Protein AF-A0A0C2VLZ0-F1 (afdb_monomer)

Organism: NCBI:txid889306

Solvent-accessible surface area (backbone atoms only — not comparable to full-atom values): 11904 Å² total; per-residue (Å²): 131,86,87,82,86,87,83,64,59,60,60,94,82,60,57,91,85,61,49,63,49,75,56,92,94,35,39,31,68,53,76,84,51,69,67,44,48,53,51,40,48,74,70,66,58,53,65,48,66,40,56,52,42,54,99,90,41,94,24,39,36,45,49,66,48,60,30,54,26,85,40,62,91,41,31,63,55,21,50,54,51,50,55,52,50,49,56,53,30,56,74,69,72,44,70,71,48,40,23,40,58,30,57,48,28,32,34,41,36,30,78,45,64,77,66,70,46,48,60,71,58,50,35,54,53,44,44,49,54,44,51,53,51,24,70,76,37,60,83,53,34,34,74,60,82,53,73,90,77,37,79,85,25,31,44,48,60,54,72,72,63,46,89,96,36,66,45,77,32,76,68,23,42,32,96,51,99,72,34,18,23,10,39,74,51,58,74,89,65,66,52,94,87,59,58,64,85,72,33,20,44,90,72,74,109

Structure (mmCIF, N/CA/C/O backbone):
data_AF-A0A0C2VLZ0-F1
#
_entry.id   AF-A0A0C2VLZ0-F1
#
loop_
_atom_site.group_PDB
_atom_site.id
_atom_site.type_symbol
_atom_site.label_atom_id
_atom_site.label_alt_id
_atom_site.label_comp_id
_atom_site.label_asym_id
_atom_site.label_entity_id
_atom_site.label_seq_id
_atom_site.pdbx_PDB_ins_code
_atom_site.Cartn_x
_atom_site.Cartn_y
_atom_site.Cartn_z
_atom_site.occupancy
_atom_site.B_iso_or_equiv
_atom_site.auth_seq_id
_atom_site.auth_comp_id
_atom_site.auth_asym_id
_atom_site.auth_atom_id
_atom_site.pdbx_PDB_model_num
ATOM 1 N N . MET A 1 1 ? 18.662 -9.361 15.907 1.00 48.19 1 MET A N 1
ATOM 2 C CA . MET A 1 1 ? 17.745 -8.550 15.087 1.00 48.19 1 MET A CA 1
ATOM 3 C C . MET A 1 1 ? 18.209 -8.769 13.677 1.00 48.19 1 MET A C 1
ATOM 5 O O . MET A 1 1 ? 19.332 -8.385 13.384 1.00 48.19 1 MET A O 1
ATOM 9 N N . ASP A 1 2 ? 17.418 -9.476 12.884 1.00 67.44 2 ASP A N 1
ATOM 10 C CA . ASP A 1 2 ? 17.757 -9.698 11.485 1.00 67.44 2 ASP A CA 1
ATOM 11 C C . ASP A 1 2 ? 17.588 -8.376 10.728 1.00 67.44 2 ASP A C 1
ATOM 13 O O . ASP A 1 2 ? 16.598 -7.657 10.904 1.00 67.44 2 ASP A O 1
ATOM 17 N N . GLU A 1 3 ? 18.620 -8.000 9.978 1.00 84.19 3 GLU A N 1
ATOM 18 C CA . GLU A 1 3 ? 18.646 -6.763 9.204 1.00 84.19 3 GLU A CA 1
ATOM 19 C C . GLU A 1 3 ? 17.712 -6.893 7.996 1.00 84.19 3 GLU A C 1
ATOM 21 O O . GLU A 1 3 ? 17.733 -7.888 7.275 1.00 84.19 3 GLU A O 1
ATOM 26 N N . HIS A 1 4 ? 16.889 -5.872 7.769 1.00 86.75 4 HIS A N 1
ATOM 27 C CA . HIS A 1 4 ? 16.072 -5.720 6.567 1.00 86.75 4 HIS A CA 1
ATOM 28 C C . HIS A 1 4 ? 16.510 -4.451 5.840 1.00 86.75 4 HIS A C 1
ATOM 30 O O . HIS A 1 4 ? 16.959 -3.488 6.464 1.00 86.75 4 HIS A O 1
ATOM 36 N N . PHE A 1 5 ? 16.361 -4.431 4.520 1.00 91.88 5 PHE A N 1
ATOM 37 C CA . PHE A 1 5 ? 16.687 -3.265 3.708 1.00 91.88 5 PHE A CA 1
ATOM 38 C C . PHE A 1 5 ? 15.641 -3.064 2.614 1.00 91.88 5 PHE A C 1
ATOM 40 O O . PHE A 1 5 ? 14.955 -3.996 2.202 1.00 91.88 5 PHE A O 1
ATOM 47 N N . PHE A 1 6 ? 15.517 -1.820 2.158 1.00 92.56 6 PHE A N 1
ATOM 48 C CA . PHE A 1 6 ? 14.630 -1.441 1.067 1.00 92.56 6 PHE A CA 1
ATOM 49 C C . PHE A 1 6 ? 15.479 -1.097 -0.156 1.00 92.56 6 PHE A C 1
ATOM 51 O O . PHE A 1 6 ? 16.300 -0.180 -0.097 1.00 92.56 6 PHE A O 1
ATOM 58 N N . GLN A 1 7 ? 15.286 -1.817 -1.260 1.00 94.50 7 GLN A N 1
ATOM 59 C CA . GLN A 1 7 ? 16.048 -1.618 -2.491 1.00 94.50 7 GLN A CA 1
ATOM 60 C C . GLN A 1 7 ? 15.172 -1.005 -3.581 1.00 94.50 7 GLN A C 1
ATOM 62 O O . GLN A 1 7 ? 14.137 -1.553 -3.939 1.00 94.50 7 GLN A O 1
ATOM 67 N N . LYS A 1 8 ? 15.613 0.140 -4.114 1.00 94.00 8 LYS A N 1
ATOM 68 C CA . LYS A 1 8 ? 14.983 0.804 -5.268 1.00 94.00 8 LYS A CA 1
ATOM 69 C C . LYS A 1 8 ? 15.759 0.576 -6.562 1.00 94.00 8 LYS A C 1
ATOM 71 O O . LYS A 1 8 ? 15.162 0.300 -7.593 1.00 94.00 8 LYS A O 1
ATOM 76 N N . HIS A 1 9 ? 17.083 0.704 -6.491 1.00 95.94 9 HIS A N 1
ATOM 77 C CA . HIS A 1 9 ? 17.963 0.598 -7.649 1.00 95.94 9 HIS A CA 1
ATOM 78 C C . HIS A 1 9 ? 18.230 -0.870 -8.000 1.00 95.94 9 HIS A C 1
ATOM 80 O O . HIS A 1 9 ? 18.609 -1.660 -7.130 1.00 95.94 9 HIS A O 1
ATOM 86 N N . CYS A 1 10 ? 18.048 -1.222 -9.270 1.00 96.81 10 CYS A N 1
ATOM 87 C CA . CYS A 1 10 ? 18.388 -2.526 -9.821 1.00 96.81 10 CYS A CA 1
ATOM 88 C C . CYS A 1 10 ? 19.885 -2.807 -9.618 1.00 96.81 10 CYS A C 1
ATOM 90 O O . CYS A 1 10 ? 20.701 -1.961 -9.970 1.00 96.81 10 CYS A O 1
ATOM 92 N N . PRO A 1 11 ? 20.277 -3.957 -9.050 1.00 96.62 11 PRO A N 1
ATOM 93 C CA . PRO A 1 11 ? 21.684 -4.245 -8.813 1.00 96.62 11 PRO A CA 1
ATOM 94 C C . PRO A 1 11 ? 22.428 -4.554 -10.120 1.00 96.62 11 PRO A C 1
ATOM 96 O O . PRO A 1 11 ? 21.862 -5.158 -11.028 1.00 96.62 11 PRO A O 1
ATOM 99 N N . ASP A 1 12 ? 23.727 -4.245 -10.167 1.00 96.06 12 ASP A N 1
ATOM 100 C CA . ASP A 1 12 ? 24.584 -4.466 -11.348 1.00 96.06 12 ASP A CA 1
ATOM 101 C C . ASP A 1 12 ? 24.661 -5.936 -11.798 1.00 96.06 12 ASP A C 1
ATOM 103 O O . ASP A 1 12 ? 24.971 -6.228 -12.950 1.00 96.06 12 ASP A O 1
ATOM 107 N N . TYR A 1 13 ? 24.396 -6.879 -10.887 1.00 96.50 13 TYR A N 1
ATOM 108 C CA . TYR A 1 13 ? 24.404 -8.314 -11.178 1.00 96.50 13 TYR A CA 1
ATOM 109 C C . TYR A 1 13 ? 23.079 -8.831 -11.761 1.00 96.50 13 TYR A C 1
ATOM 111 O O . TYR A 1 13 ? 22.961 -10.036 -12.005 1.00 96.50 13 TYR A O 1
ATOM 119 N N . ALA A 1 14 ? 22.063 -7.975 -11.929 1.00 97.62 14 ALA A N 1
ATOM 120 C CA . ALA A 1 14 ? 20.771 -8.393 -12.454 1.00 97.62 14 ALA A CA 1
ATOM 121 C C . ALA A 1 14 ? 20.924 -9.023 -13.856 1.00 97.62 14 ALA A C 1
ATOM 123 O O . ALA A 1 14 ? 21.641 -8.486 -14.705 1.00 97.62 14 ALA A O 1
ATOM 124 N N . PRO A 1 15 ? 20.278 -10.172 -14.124 1.00 97.56 15 PRO A N 1
ATOM 125 C CA . PRO A 1 15 ? 20.289 -10.784 -15.446 1.00 97.56 15 PRO A CA 1
ATOM 126 C C . PRO A 1 15 ? 19.739 -9.848 -16.527 1.00 97.56 15 PRO A C 1
ATOM 128 O O . PRO A 1 15 ? 18.836 -9.061 -16.270 1.00 97.56 15 PRO A O 1
ATOM 131 N N . ALA A 1 16 ? 20.198 -10.015 -17.770 1.00 96.81 16 ALA A N 1
ATOM 132 C CA . ALA A 1 16 ? 19.790 -9.169 -18.897 1.00 96.81 16 ALA A CA 1
ATOM 133 C C . ALA A 1 16 ? 18.287 -9.227 -19.245 1.00 96.81 16 ALA A C 1
ATOM 135 O O . ALA A 1 16 ? 17.810 -8.371 -19.985 1.00 96.81 16 ALA A O 1
ATOM 136 N N . PHE A 1 17 ? 17.553 -10.234 -18.755 1.00 96.88 17 PHE A N 1
ATOM 137 C CA . PHE A 1 17 ? 16.098 -10.312 -18.928 1.00 96.88 17 PHE A CA 1
ATOM 138 C C . PHE A 1 17 ? 15.329 -9.422 -17.939 1.00 96.88 17 PHE A C 1
ATOM 140 O O . PHE A 1 17 ? 14.150 -9.168 -18.162 1.00 96.88 17 PHE A O 1
ATOM 147 N N . ILE A 1 18 ? 15.970 -8.937 -16.867 1.00 98.12 18 ILE A N 1
ATOM 148 C CA . ILE A 1 18 ? 15.341 -8.017 -15.920 1.00 98.12 18 ILE A CA 1
ATOM 149 C C . ILE A 1 18 ? 15.217 -6.652 -16.579 1.00 98.12 18 ILE A C 1
ATOM 151 O O . ILE A 1 18 ? 16.205 -5.960 -16.822 1.00 98.12 18 ILE A O 1
ATOM 155 N N . TYR A 1 19 ? 13.977 -6.272 -16.861 1.00 97.00 19 TYR A N 1
ATOM 156 C CA . TYR A 1 19 ? 13.668 -4.974 -17.427 1.00 97.00 19 TYR A CA 1
ATOM 157 C C . TYR A 1 19 ? 13.673 -3.890 -16.344 1.00 97.00 19 TYR A C 1
ATOM 159 O O . TYR A 1 19 ? 13.163 -4.083 -15.234 1.00 97.00 19 TYR A O 1
ATOM 167 N N . THR A 1 20 ? 14.217 -2.724 -16.688 1.00 96.75 20 THR A N 1
ATOM 168 C CA . THR A 1 20 ? 14.239 -1.550 -15.817 1.00 96.75 20 THR A CA 1
ATOM 169 C C . THR A 1 20 ? 13.668 -0.323 -16.516 1.00 96.75 20 THR A C 1
ATOM 171 O O . THR A 1 20 ? 13.763 -0.179 -17.732 1.00 96.75 20 THR A O 1
ATOM 174 N N . GLU A 1 21 ? 13.086 0.580 -15.730 1.00 94.62 21 GLU A N 1
ATOM 175 C CA . GLU A 1 21 ? 12.754 1.943 -16.157 1.00 94.62 21 GLU A CA 1
ATOM 176 C C . GLU A 1 21 ? 13.632 2.913 -15.369 1.00 94.62 21 GLU A C 1
ATOM 178 O O . GLU A 1 21 ? 13.719 2.826 -14.138 1.00 94.62 21 GLU A O 1
ATOM 183 N N . GLN A 1 22 ? 14.301 3.824 -16.075 1.00 94.06 22 GLN A N 1
ATOM 184 C CA . GLN A 1 22 ? 15.099 4.861 -15.436 1.00 94.06 22 GLN A CA 1
ATOM 185 C C . GLN A 1 22 ? 14.200 6.051 -15.104 1.00 94.06 22 GLN A C 1
ATOM 187 O O . GLN A 1 22 ? 13.635 6.681 -15.996 1.00 94.06 22 GLN A O 1
ATOM 192 N N . ILE A 1 23 ? 14.095 6.363 -13.817 1.00 90.19 23 ILE A N 1
ATOM 193 C CA . ILE A 1 23 ? 13.441 7.574 -13.323 1.00 90.19 23 ILE A CA 1
ATOM 194 C C . ILE A 1 23 ? 14.484 8.313 -12.495 1.00 90.19 23 ILE A C 1
ATOM 196 O O . ILE A 1 23 ? 15.059 7.748 -11.559 1.00 90.19 23 ILE A O 1
ATOM 200 N N . ASP A 1 24 ? 14.767 9.551 -12.898 1.00 88.06 24 ASP A N 1
ATOM 201 C CA . ASP A 1 24 ? 15.941 10.308 -12.466 1.00 88.06 24 ASP A CA 1
ATOM 202 C C . ASP A 1 24 ? 17.233 9.482 -12.664 1.00 88.06 24 ASP A C 1
ATOM 204 O O . ASP A 1 24 ? 17.543 9.041 -13.774 1.00 88.06 24 ASP A O 1
ATOM 208 N N . ASP A 1 25 ? 17.966 9.218 -11.582 1.00 92.56 25 ASP A N 1
ATOM 209 C CA . ASP A 1 25 ? 19.204 8.428 -11.569 1.00 92.56 25 ASP A CA 1
ATOM 210 C C . ASP A 1 25 ? 18.999 7.013 -10.989 1.00 92.56 25 ASP A C 1
ATOM 212 O O . ASP A 1 25 ? 19.951 6.334 -10.588 1.00 92.56 25 ASP A O 1
ATOM 216 N N . ILE A 1 26 ? 17.749 6.545 -10.902 1.00 94.50 26 ILE A N 1
ATOM 217 C CA . ILE A 1 26 ? 17.410 5.232 -10.350 1.00 94.50 26 ILE A CA 1
ATOM 218 C C . ILE A 1 26 ? 16.848 4.328 -11.447 1.00 94.50 26 ILE A C 1
ATOM 220 O O . ILE A 1 26 ? 15.830 4.628 -12.064 1.00 94.50 26 ILE A O 1
ATOM 224 N N . ASN A 1 27 ? 17.486 3.170 -11.637 1.00 96.31 27 ASN A N 1
ATOM 225 C CA . ASN A 1 27 ? 16.958 2.085 -12.458 1.00 96.31 27 ASN A CA 1
ATOM 226 C C . ASN A 1 27 ? 15.985 1.254 -11.622 1.00 96.31 27 ASN A C 1
ATOM 228 O O . ASN A 1 27 ? 16.416 0.413 -10.833 1.00 96.31 27 ASN A O 1
ATOM 232 N N . TYR A 1 28 ? 14.687 1.489 -11.770 1.00 96.19 28 TYR A N 1
ATOM 233 C CA . TYR A 1 28 ? 13.660 0.716 -11.080 1.00 96.19 28 TYR A CA 1
ATOM 234 C C . TYR A 1 28 ? 13.407 -0.599 -11.809 1.00 96.19 28 TYR A C 1
ATOM 236 O O . TYR A 1 28 ? 13.204 -0.603 -13.020 1.00 96.19 28 TYR A O 1
ATOM 244 N N . ILE A 1 29 ? 13.380 -1.710 -11.072 1.00 97.12 29 ILE A N 1
ATOM 245 C CA . ILE A 1 29 ? 12.991 -3.015 -11.622 1.00 97.12 29 ILE A CA 1
ATOM 246 C C . ILE A 1 29 ? 11.493 -2.995 -11.930 1.00 97.12 29 ILE A C 1
ATOM 248 O O . ILE A 1 29 ? 10.684 -2.666 -11.060 1.00 97.12 29 ILE A O 1
ATOM 252 N N . VAL A 1 30 ? 11.117 -3.404 -13.141 1.00 96.62 30 VAL A N 1
ATOM 253 C CA . VAL A 1 30 ? 9.714 -3.637 -13.494 1.00 96.62 30 VAL A CA 1
ATOM 254 C C . VAL A 1 30 ? 9.447 -5.134 -13.447 1.00 96.62 30 VAL A C 1
ATOM 256 O O . VAL A 1 30 ? 9.980 -5.896 -14.242 1.00 96.62 30 VAL A O 1
ATOM 259 N N . CYS A 1 31 ? 8.588 -5.562 -12.527 1.00 96.81 31 CYS A N 1
ATOM 260 C CA . CYS A 1 31 ? 8.115 -6.941 -12.481 1.00 96.81 31 CYS A CA 1
ATOM 261 C C . CYS A 1 31 ? 6.915 -7.099 -13.431 1.00 96.81 31 CYS A C 1
ATOM 263 O O . CYS A 1 31 ? 5.770 -6.887 -13.036 1.00 96.81 31 CYS A O 1
ATOM 265 N N . ASN A 1 32 ? 7.177 -7.383 -14.709 1.00 95.50 32 ASN A N 1
ATOM 266 C CA . ASN A 1 32 ? 6.162 -7.467 -15.772 1.00 95.50 32 ASN A CA 1
ATOM 267 C C . ASN A 1 32 ? 5.926 -8.887 -16.309 1.00 95.50 32 ASN A C 1
ATOM 269 O O . ASN A 1 32 ? 5.122 -9.061 -17.226 1.00 95.50 32 ASN A O 1
ATOM 273 N N . ASP A 1 33 ? 6.615 -9.885 -15.762 1.00 97.00 33 ASP A N 1
ATOM 274 C CA . ASP A 1 33 ? 6.489 -11.288 -16.138 1.00 97.00 33 ASP A CA 1
ATOM 275 C C . ASP A 1 33 ? 6.868 -12.226 -14.981 1.00 97.00 33 ASP A C 1
ATOM 277 O O . ASP A 1 33 ? 7.331 -11.813 -13.913 1.00 97.00 33 ASP A O 1
ATOM 281 N N . LEU A 1 34 ? 6.620 -13.520 -15.193 1.00 97.06 34 LEU A N 1
ATOM 282 C CA . LEU A 1 34 ? 6.882 -14.560 -14.203 1.00 97.06 34 LEU A CA 1
ATOM 283 C C . LEU A 1 34 ? 8.381 -14.736 -13.922 1.00 97.06 34 LEU A C 1
ATOM 285 O O . LEU A 1 34 ? 8.752 -15.006 -12.784 1.00 97.06 34 LEU A O 1
ATOM 289 N N . GLU A 1 35 ? 9.242 -14.590 -14.931 1.00 97.69 35 GLU A N 1
ATOM 290 C CA . GLU A 1 35 ? 10.693 -14.762 -14.773 1.00 97.69 35 GLU A CA 1
ATOM 291 C C . GLU A 1 35 ? 11.273 -13.694 -13.842 1.00 97.69 35 GLU A C 1
ATOM 293 O O . GLU A 1 35 ? 12.029 -14.016 -12.921 1.00 97.69 35 GLU A O 1
ATOM 298 N N . SER A 1 36 ? 10.843 -12.443 -14.012 1.00 97.75 36 SER A N 1
ATOM 299 C CA . SER A 1 36 ? 11.197 -11.325 -13.139 1.00 97.75 36 SER A CA 1
ATOM 300 C C . SER A 1 36 ? 10.719 -11.556 -11.704 1.00 97.75 36 SER A C 1
ATOM 302 O O . SER A 1 36 ? 11.489 -11.357 -10.762 1.00 97.75 36 SER A O 1
ATOM 304 N N . LEU A 1 37 ? 9.484 -12.041 -11.517 1.00 97.00 37 LEU A N 1
ATOM 305 C CA . LEU A 1 37 ? 8.941 -12.352 -10.189 1.00 97.00 37 LEU A CA 1
ATOM 306 C C . LEU A 1 37 ? 9.726 -13.471 -9.486 1.00 97.00 37 LEU A C 1
ATOM 308 O O . LEU A 1 37 ? 10.077 -13.341 -8.312 1.00 97.00 37 LEU A O 1
ATOM 312 N N . LEU A 1 38 ? 10.035 -14.558 -10.199 1.00 97.62 38 LEU A N 1
ATOM 313 C CA . LEU A 1 38 ? 10.822 -15.673 -9.664 1.00 97.62 38 LEU A CA 1
ATOM 314 C C . LEU A 1 38 ? 12.247 -15.242 -9.313 1.00 97.62 38 LEU A C 1
ATOM 316 O O . LEU A 1 38 ? 12.777 -15.644 -8.275 1.00 97.62 38 LEU A O 1
ATOM 320 N N . TRP A 1 39 ? 12.863 -14.402 -10.147 1.00 98.00 39 TRP A N 1
ATOM 321 C CA . TRP A 1 39 ? 14.187 -13.862 -9.864 1.00 98.00 39 TRP A CA 1
ATOM 322 C C . TRP A 1 39 ? 14.187 -12.990 -8.606 1.00 98.00 39 TRP A C 1
ATOM 324 O O . TRP A 1 39 ? 15.063 -13.175 -7.762 1.00 98.00 39 TRP A O 1
ATOM 334 N N . LEU A 1 40 ? 13.195 -12.107 -8.435 1.00 97.62 40 LEU A N 1
ATOM 335 C CA . LEU A 1 40 ? 13.038 -11.300 -7.220 1.00 97.62 40 LEU A CA 1
ATOM 336 C C . LEU A 1 40 ? 12.888 -12.181 -5.971 1.00 97.62 40 LEU A C 1
ATOM 338 O O . LEU A 1 40 ? 13.562 -11.942 -4.970 1.00 97.62 40 LEU A O 1
ATOM 342 N N . GLY A 1 41 ? 12.083 -13.246 -6.047 1.00 95.62 41 GLY A N 1
ATOM 343 C CA . GLY A 1 41 ? 11.976 -14.233 -4.968 1.00 95.62 41 GLY A CA 1
ATOM 344 C C . GLY A 1 41 ? 13.317 -14.905 -4.645 1.00 95.62 41 GLY A C 1
ATOM 345 O O . GLY A 1 41 ? 13.676 -15.051 -3.478 1.00 95.62 41 GLY A O 1
ATOM 346 N N . ASN A 1 42 ? 14.117 -15.235 -5.665 1.00 96.81 42 ASN A N 1
ATOM 347 C CA . ASN A 1 42 ? 15.476 -15.757 -5.485 1.00 96.81 42 ASN A CA 1
ATOM 348 C C . ASN A 1 42 ? 16.445 -14.723 -4.872 1.00 96.81 42 ASN A C 1
ATOM 350 O O . ASN A 1 42 ? 17.420 -15.116 -4.237 1.00 96.81 42 ASN A O 1
ATOM 354 N N . GLN A 1 43 ? 16.177 -13.419 -5.015 1.00 96.25 43 GLN A N 1
ATOM 355 C CA . GLN A 1 43 ? 16.902 -12.345 -4.318 1.00 96.25 43 GLN A CA 1
ATOM 356 C C . GLN A 1 43 ? 16.396 -12.100 -2.885 1.00 96.25 43 GLN A C 1
ATOM 358 O O . GLN A 1 43 ? 16.793 -11.119 -2.260 1.00 96.25 43 GLN A O 1
ATOM 363 N N . LEU A 1 44 ? 15.526 -12.971 -2.357 1.00 94.12 44 LEU A N 1
ATOM 364 C CA . LEU A 1 44 ? 14.883 -12.826 -1.046 1.00 94.12 44 LEU A CA 1
ATOM 365 C C . LEU A 1 44 ? 14.006 -11.566 -0.933 1.00 94.12 44 LEU A C 1
ATOM 367 O O . LEU A 1 44 ? 13.755 -11.078 0.171 1.00 94.12 44 LEU A O 1
ATOM 371 N N . ALA A 1 45 ? 13.513 -11.040 -2.061 1.00 95.25 45 ALA A N 1
ATOM 372 C CA . ALA A 1 45 ? 12.538 -9.961 -2.042 1.00 95.25 45 ALA A CA 1
ATOM 373 C C . ALA A 1 45 ? 11.215 -10.486 -1.468 1.00 95.25 45 ALA A C 1
ATOM 375 O O . ALA A 1 45 ? 10.559 -11.339 -2.068 1.00 95.25 45 ALA A O 1
ATOM 376 N N . LEU A 1 46 ? 10.845 -9.978 -0.291 1.00 93.38 46 LEU A N 1
ATOM 377 C CA . LEU A 1 46 ? 9.640 -10.397 0.422 1.00 93.38 46 LEU A CA 1
ATOM 378 C C . LEU A 1 46 ? 8.503 -9.377 0.317 1.00 93.38 46 LEU A C 1
ATOM 380 O O . LEU A 1 46 ? 7.348 -9.768 0.222 1.00 93.38 46 LEU A O 1
ATOM 384 N N . GLU A 1 47 ? 8.817 -8.081 0.329 1.00 96.50 47 GLU A N 1
ATOM 385 C CA . GLU A 1 47 ? 7.820 -7.019 0.189 1.00 96.50 47 GLU A CA 1
ATOM 386 C C . GLU A 1 47 ? 7.987 -6.297 -1.149 1.00 96.50 47 GLU A C 1
ATOM 3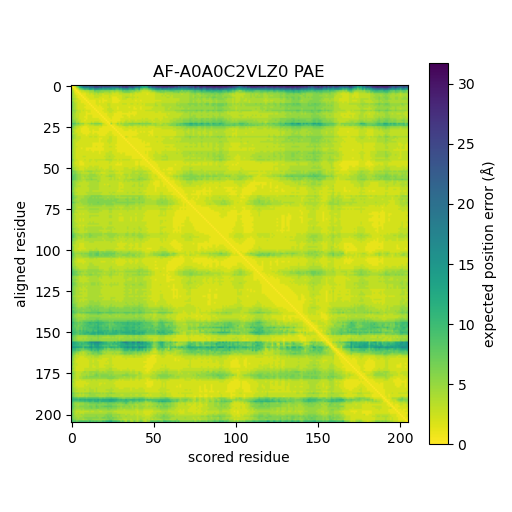88 O O . GLU A 1 47 ? 9.028 -5.696 -1.417 1.00 96.50 47 GLU A O 1
ATOM 393 N N . PHE A 1 48 ? 6.940 -6.304 -1.969 1.00 97.19 48 PHE A N 1
ATOM 394 C CA . PHE A 1 48 ? 6.871 -5.567 -3.223 1.00 97.19 48 PHE A CA 1
ATOM 395 C C . PHE A 1 48 ? 6.098 -4.276 -3.006 1.00 97.19 48 PHE A C 1
ATOM 397 O O . PHE A 1 48 ? 4.913 -4.298 -2.682 1.00 97.19 48 PHE A O 1
ATOM 404 N N . HIS A 1 49 ? 6.763 -3.143 -3.199 1.00 96.62 49 HIS A N 1
ATOM 405 C CA . HIS A 1 49 ? 6.149 -1.824 -3.083 1.00 96.62 49 HIS A CA 1
ATOM 406 C C . HIS A 1 49 ? 6.129 -1.150 -4.451 1.00 96.62 49 HIS A C 1
ATOM 408 O O . HIS A 1 49 ? 7.158 -1.080 -5.120 1.00 96.62 49 HIS A O 1
ATOM 414 N N . ILE A 1 50 ? 4.962 -0.657 -4.857 1.00 95.69 50 ILE A N 1
ATOM 415 C CA . ILE A 1 50 ? 4.720 -0.055 -6.173 1.00 95.69 50 ILE A CA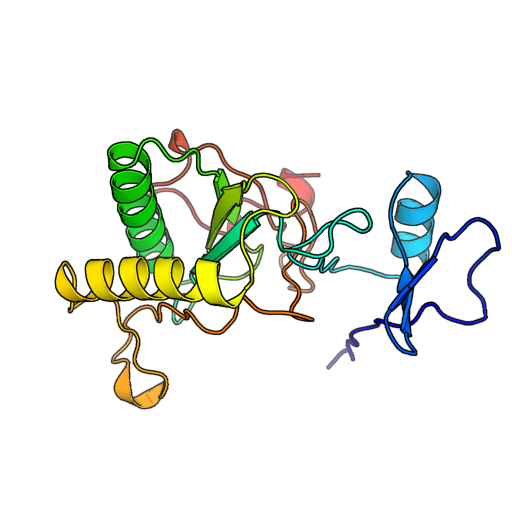 1
ATOM 416 C C . ILE A 1 50 ? 4.314 1.418 -6.037 1.00 95.69 50 ILE A C 1
ATOM 418 O O . ILE A 1 50 ? 3.718 1.78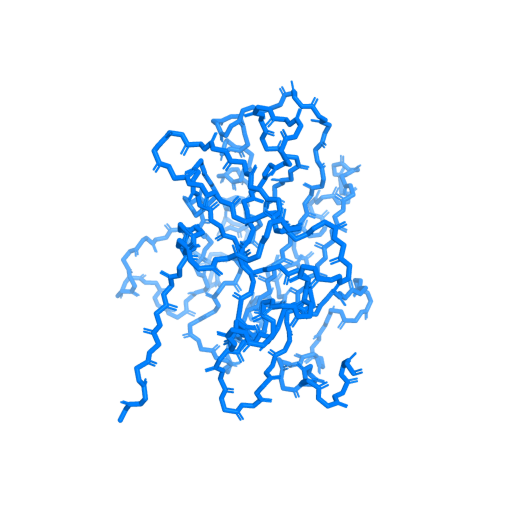7 -5.021 1.00 95.69 50 ILE A O 1
ATOM 422 N N . PRO A 1 51 ? 4.654 2.277 -7.015 1.00 94.56 51 PRO A N 1
ATOM 423 C CA . PRO A 1 51 ? 4.157 3.650 -7.067 1.00 94.56 51 PRO A CA 1
ATOM 424 C C . PRO A 1 51 ? 2.667 3.694 -7.443 1.00 94.56 51 PRO A C 1
ATOM 426 O O . PRO A 1 51 ? 2.102 2.701 -7.891 1.00 94.56 51 PRO A O 1
ATOM 429 N N . PHE A 1 52 ? 2.050 4.871 -7.318 1.00 94.44 52 PHE A N 1
ATOM 430 C CA . PHE A 1 52 ? 0.632 5.103 -7.645 1.00 94.44 52 PHE A CA 1
ATOM 431 C C . PHE A 1 52 ? 0.365 5.387 -9.134 1.00 94.44 52 PHE A C 1
ATOM 433 O O . PHE A 1 52 ? -0.742 5.776 -9.500 1.00 94.44 52 PHE A O 1
ATOM 440 N N . GLN A 1 53 ? 1.374 5.229 -9.992 1.00 93.19 53 GLN A N 1
ATOM 441 C CA . GLN A 1 53 ? 1.286 5.412 -11.442 1.00 93.19 53 GLN A CA 1
ATOM 442 C C . GLN A 1 53 ? 1.942 4.237 -12.160 1.00 93.19 53 GLN A C 1
ATOM 444 O O . GLN A 1 53 ? 2.894 3.637 -11.655 1.00 93.19 53 GLN A O 1
ATOM 449 N N . THR A 1 54 ? 1.468 3.922 -13.363 1.00 92.75 54 THR A N 1
ATOM 450 C CA . THR A 1 54 ? 2.145 2.933 -14.207 1.00 92.75 54 THR A CA 1
ATOM 451 C C . THR A 1 54 ? 3.302 3.575 -14.970 1.00 92.75 54 THR A C 1
ATOM 453 O O . THR A 1 54 ? 3.333 4.784 -15.176 1.00 92.75 54 THR A O 1
ATOM 456 N N . ARG A 1 55 ? 4.218 2.755 -15.499 1.00 90.75 55 ARG A N 1
ATOM 457 C CA . ARG A 1 55 ? 5.315 3.220 -16.373 1.00 90.75 55 ARG A CA 1
ATOM 458 C C . ARG A 1 55 ? 4.857 3.945 -17.647 1.00 90.75 55 ARG A C 1
ATOM 460 O O . ARG A 1 55 ? 5.679 4.503 -18.360 1.00 90.75 55 ARG A O 1
ATOM 467 N N . LYS A 1 56 ? 3.572 3.846 -17.998 1.00 91.94 56 LYS A N 1
ATOM 468 C CA . LYS A 1 56 ? 3.001 4.463 -19.201 1.00 91.94 56 LYS A CA 1
ATOM 469 C C . LYS A 1 56 ? 2.358 5.820 -18.922 1.00 91.94 56 LYS A C 1
ATOM 471 O O . LYS A 1 56 ? 1.975 6.478 -19.882 1.00 91.94 56 LYS A O 1
ATOM 476 N N . ASN A 1 57 ? 2.226 6.205 -17.653 1.00 93.56 57 ASN A N 1
ATOM 477 C CA . ASN A 1 57 ? 1.505 7.399 -17.236 1.00 93.56 57 ASN A CA 1
ATOM 478 C C . ASN A 1 57 ? 2.439 8.356 -16.496 1.00 93.56 57 ASN A C 1
ATOM 480 O O . ASN A 1 57 ? 3.295 7.945 -15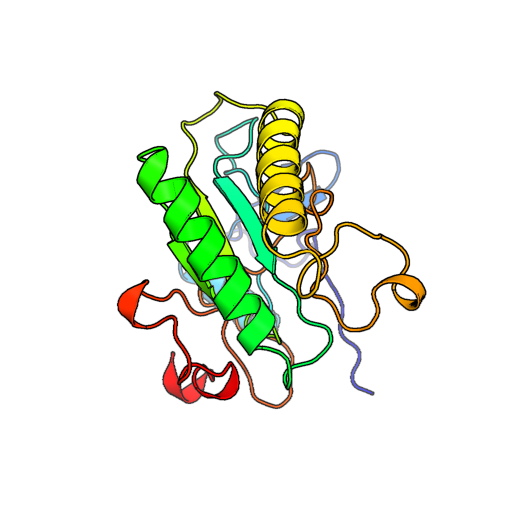.708 1.00 93.56 57 ASN A O 1
ATOM 484 N N . ASN A 1 58 ? 2.243 9.646 -16.743 1.00 91.62 58 ASN A N 1
ATOM 485 C CA . ASN A 1 58 ? 2.936 10.717 -16.032 1.00 91.62 58 ASN A CA 1
ATOM 486 C C . ASN A 1 58 ? 2.225 11.053 -14.719 1.00 91.62 58 ASN A C 1
ATOM 488 O O . ASN A 1 58 ? 2.859 11.529 -13.781 1.00 91.62 58 ASN A O 1
ATOM 492 N N . PHE A 1 59 ? 0.919 10.793 -14.658 1.00 95.06 59 PHE A N 1
ATOM 493 C CA . PHE A 1 59 ? 0.090 11.033 -13.486 1.00 95.06 59 PHE A CA 1
ATOM 494 C C . PHE A 1 59 ? -0.364 9.731 -12.808 1.00 95.06 59 PHE A C 1
ATOM 496 O O . PHE A 1 59 ? -0.379 8.670 -13.441 1.00 95.06 59 PHE A O 1
ATOM 503 N N . PRO A 1 60 ? -0.730 9.793 -11.515 1.00 95.56 60 PRO A N 1
ATOM 504 C CA . PRO A 1 60 ? -1.271 8.655 -10.779 1.00 95.56 60 PRO A CA 1
ATOM 505 C C . PRO A 1 60 ? -2.525 8.071 -11.431 1.00 95.56 60 PRO A C 1
ATOM 507 O O . PRO A 1 60 ? -3.416 8.784 -11.887 1.00 95.56 60 PRO A O 1
ATOM 510 N N . THR A 1 61 ? -2.604 6.744 -11.418 1.00 96.50 61 THR A N 1
ATOM 511 C CA . THR A 1 61 ? -3.722 5.957 -11.959 1.00 96.50 61 THR A CA 1
ATOM 512 C C . THR A 1 61 ? -4.687 5.487 -10.874 1.00 96.50 61 THR A C 1
ATOM 514 O O . THR A 1 61 ? -5.682 4.828 -11.165 1.00 96.50 61 THR A O 1
ATOM 517 N N . GLU A 1 62 ? -4.409 5.804 -9.609 1.00 95.81 62 GLU A N 1
ATOM 518 C CA . GLU A 1 62 ? -5.246 5.428 -8.474 1.00 95.81 62 GLU A CA 1
ATOM 519 C C . GLU A 1 62 ? -5.087 6.382 -7.282 1.00 95.81 62 GLU A C 1
ATOM 521 O O . GLU A 1 62 ? -4.003 6.893 -6.998 1.00 95.81 62 GLU A O 1
ATOM 526 N N . ILE A 1 63 ? -6.180 6.577 -6.544 1.00 95.81 63 ILE A N 1
ATOM 527 C CA . ILE A 1 63 ? -6.190 7.166 -5.201 1.00 95.81 63 ILE A CA 1
ATOM 528 C C . ILE A 1 63 ? -6.129 6.028 -4.195 1.00 95.81 63 ILE A C 1
ATOM 530 O O . ILE A 1 63 ? -6.880 5.061 -4.327 1.00 95.81 63 ILE A O 1
ATOM 534 N N . VAL A 1 64 ? -5.299 6.169 -3.161 1.00 95.25 64 VAL A N 1
ATOM 535 C CA . VAL A 1 64 ? -5.231 5.194 -2.069 1.00 95.25 64 VAL A CA 1
ATOM 536 C C . VAL A 1 64 ? -5.345 5.873 -0.716 1.00 95.25 64 VAL A C 1
ATOM 538 O O . VAL A 1 64 ? -4.590 6.791 -0.402 1.00 95.25 64 VAL A O 1
ATOM 541 N N . PHE A 1 65 ? -6.269 5.374 0.098 1.00 95.69 65 PHE A N 1
ATOM 542 C CA . PHE A 1 65 ? -6.405 5.711 1.508 1.00 95.69 65 PHE A CA 1
ATOM 543 C C . PHE A 1 65 ? -5.778 4.590 2.340 1.00 95.69 65 PHE A C 1
ATOM 545 O O . PHE A 1 65 ? -6.314 3.482 2.379 1.00 95.69 65 PHE A O 1
ATOM 552 N N . ASP A 1 66 ? -4.646 4.869 2.990 1.00 94.81 66 ASP A N 1
ATOM 553 C CA . ASP A 1 66 ? -3.972 3.930 3.895 1.00 94.81 66 ASP A CA 1
ATOM 554 C C . ASP A 1 66 ? -4.493 4.117 5.327 1.00 94.81 66 ASP A C 1
ATOM 556 O O . ASP A 1 66 ? -4.286 5.153 5.964 1.00 94.81 66 ASP A O 1
ATOM 560 N N . LEU A 1 67 ? -5.234 3.126 5.817 1.00 95.06 67 LEU A N 1
ATOM 561 C CA . LEU A 1 67 ? -5.937 3.161 7.095 1.00 95.06 67 LEU A CA 1
ATOM 562 C C . LEU A 1 67 ? -5.123 2.387 8.131 1.00 95.06 67 LEU A C 1
ATOM 564 O O . LEU A 1 67 ? -5.282 1.173 8.289 1.00 95.06 67 LEU A O 1
ATOM 568 N N . ASP A 1 68 ? -4.251 3.108 8.840 1.00 92.06 68 ASP A N 1
ATOM 569 C CA . ASP A 1 68 ? -3.309 2.541 9.808 1.00 92.06 68 ASP A CA 1
ATOM 570 C C . ASP A 1 68 ? -3.772 2.778 11.264 1.00 92.06 68 ASP A C 1
ATOM 572 O O . ASP A 1 68 ? -3.555 3.859 11.831 1.00 92.06 68 ASP A O 1
ATOM 576 N N . PRO A 1 69 ? -4.424 1.796 11.916 1.00 92.81 69 PRO A N 1
ATOM 577 C CA . PRO A 1 69 ? -4.892 1.947 13.289 1.00 92.81 69 PRO A CA 1
ATOM 578 C C . PRO A 1 69 ? -3.717 1.993 14.285 1.00 92.81 69 PRO A C 1
ATOM 580 O O . PRO A 1 69 ? -2.592 1.593 13.967 1.00 92.81 69 PRO A O 1
ATOM 583 N N . PRO A 1 70 ? -3.930 2.460 15.530 1.00 89.44 70 PRO A N 1
ATOM 584 C CA . PRO A 1 70 ? -2.871 2.540 16.540 1.00 89.44 70 PRO A CA 1
ATOM 585 C C . PRO A 1 70 ? -2.152 1.205 16.796 1.00 89.44 70 PRO A C 1
ATOM 587 O O . PRO A 1 70 ? -0.920 1.192 16.898 1.00 89.44 70 PRO A O 1
ATOM 590 N N . SER A 1 71 ? -2.893 0.097 16.827 1.00 91.12 71 SER A N 1
ATOM 591 C CA . SER A 1 71 ? -2.386 -1.275 16.884 1.00 91.12 71 SER A CA 1
ATOM 592 C C . SER A 1 71 ? -3.346 -2.254 16.191 1.00 91.12 71 SER A C 1
ATOM 594 O O . SER A 1 71 ? -4.457 -1.886 15.816 1.00 91.12 71 SER A O 1
ATOM 596 N N . VAL A 1 72 ? -2.931 -3.520 16.057 1.00 89.50 72 VAL A N 1
ATOM 597 C CA . VAL A 1 72 ? -3.772 -4.612 15.521 1.00 89.50 72 VAL A CA 1
ATOM 598 C C . VAL A 1 72 ? -5.063 -4.791 16.333 1.00 89.50 72 VAL A C 1
ATOM 600 O O . VAL A 1 72 ? -6.096 -5.143 15.776 1.00 89.50 72 VAL A O 1
ATOM 603 N N . LYS A 1 73 ? -5.047 -4.497 17.642 1.00 91.19 73 LYS A N 1
ATOM 604 C CA . LYS A 1 73 ? -6.244 -4.607 18.496 1.00 91.19 73 LYS A CA 1
ATOM 605 C C . LYS A 1 73 ? -7.330 -3.602 18.122 1.00 91.19 73 LYS A C 1
ATOM 607 O O . LYS A 1 73 ? -8.500 -3.856 18.375 1.00 91.19 73 LYS A O 1
ATOM 612 N N . GLU A 1 74 ? -6.944 -2.482 17.518 1.00 93.44 74 GLU A N 1
ATOM 613 C CA . GLU A 1 74 ? -7.860 -1.450 17.039 1.00 93.44 74 GLU A CA 1
ATOM 614 C C . GLU A 1 74 ? -8.113 -1.556 15.526 1.00 93.44 74 GLU A C 1
ATOM 616 O O . GLU A 1 74 ? -8.495 -0.572 14.895 1.00 93.44 74 GLU A O 1
ATOM 621 N N . PHE A 1 75 ? -7.917 -2.738 14.926 1.00 94.62 75 PHE A N 1
ATOM 622 C CA . PHE A 1 75 ? -8.186 -2.983 13.504 1.00 94.62 75 PHE A CA 1
ATOM 623 C C . PHE A 1 75 ? -9.610 -2.599 13.082 1.00 94.62 75 PHE A C 1
ATOM 625 O O . PHE A 1 75 ? -9.813 -2.093 11.979 1.00 94.62 75 PHE A O 1
ATOM 632 N N . THR A 1 76 ? -10.582 -2.741 13.984 1.00 94.62 76 THR A N 1
ATOM 633 C CA . THR A 1 76 ? -11.969 -2.312 13.762 1.00 94.62 76 THR A CA 1
ATOM 634 C C . THR A 1 76 ? -12.084 -0.830 13.399 1.00 94.62 76 THR A C 1
ATOM 636 O O . THR A 1 76 ?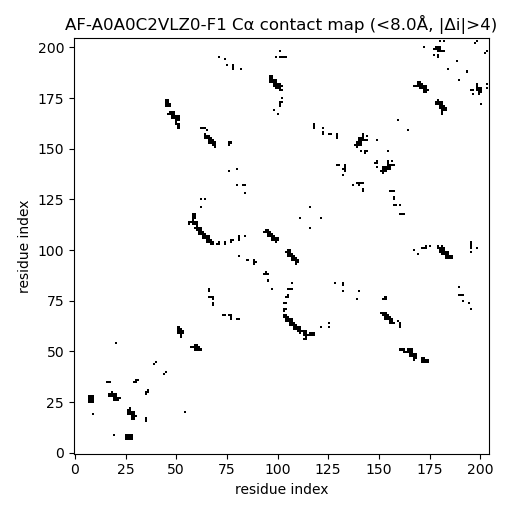 -12.943 -0.480 12.601 1.00 94.62 76 THR A O 1
ATOM 639 N N . LEU A 1 77 ? -11.182 0.047 13.866 1.00 95.25 77 LEU A N 1
ATOM 640 C CA . LEU A 1 77 ? -11.169 1.450 13.430 1.00 95.25 77 LEU A CA 1
ATOM 641 C C . LEU A 1 77 ? -10.895 1.578 11.925 1.00 95.25 77 LEU A C 1
ATOM 643 O O . LEU A 1 77 ? -11.471 2.445 11.271 1.00 95.25 77 LEU A O 1
ATOM 647 N N . ALA A 1 78 ? -10.019 0.735 11.369 1.00 96.06 78 ALA A N 1
ATOM 648 C CA . ALA A 1 78 ? -9.727 0.732 9.937 1.00 96.06 78 ALA A CA 1
ATOM 649 C C . ALA A 1 78 ? -10.910 0.186 9.131 1.00 96.06 78 ALA A C 1
ATOM 651 O O . ALA A 1 78 ? -11.231 0.741 8.084 1.00 96.06 78 ALA A O 1
ATOM 652 N N . VAL A 1 79 ? -11.587 -0.850 9.640 1.00 96.94 79 VAL A N 1
ATOM 653 C CA . VAL A 1 79 ? -12.828 -1.389 9.055 1.00 96.94 79 VAL A CA 1
ATOM 654 C C . VAL A 1 79 ? -13.903 -0.302 8.994 1.00 96.94 79 VAL A C 1
ATOM 656 O O . VAL A 1 79 ? -14.447 -0.029 7.927 1.00 96.94 79 VAL A O 1
ATOM 659 N N . GLU A 1 80 ? -14.143 0.390 10.105 1.00 96.69 80 GLU A N 1
ATOM 660 C CA . GLU A 1 80 ? -15.127 1.473 10.202 1.00 96.69 80 GLU A CA 1
ATOM 661 C C . GLU A 1 80 ? -14.808 2.648 9.270 1.00 96.69 80 GLU A C 1
ATOM 663 O O . GLU A 1 80 ? -15.690 3.162 8.576 1.00 96.69 80 GLU A O 1
ATOM 668 N N . ALA A 1 81 ? -13.537 3.056 9.192 1.00 96.75 81 ALA A N 1
ATOM 669 C CA . ALA A 1 81 ? -13.105 4.076 8.240 1.00 96.75 81 ALA A CA 1
ATOM 670 C C . ALA A 1 81 ? -13.336 3.628 6.786 1.00 96.75 81 ALA A C 1
ATOM 672 O O . ALA A 1 81 ? -13.874 4.398 5.989 1.00 96.75 81 ALA A O 1
ATOM 673 N N . ALA A 1 82 ? -12.988 2.381 6.449 1.00 97.56 82 ALA A N 1
ATOM 674 C CA . ALA A 1 82 ? -13.153 1.833 5.105 1.00 97.56 82 ALA A CA 1
ATOM 675 C C . ALA A 1 82 ? -14.628 1.766 4.683 1.00 97.56 82 ALA A C 1
ATOM 677 O O . ALA A 1 82 ? -14.963 2.176 3.572 1.00 97.56 82 ALA A O 1
ATOM 678 N N . LEU A 1 83 ? -15.520 1.311 5.568 1.00 97.81 83 LEU A N 1
ATOM 679 C CA . LEU A 1 83 ? -16.961 1.240 5.300 1.00 97.81 83 LEU A CA 1
ATOM 680 C C . LEU A 1 83 ? -17.582 2.630 5.107 1.00 97.81 83 LEU A C 1
ATOM 682 O O . LEU A 1 83 ? -18.421 2.824 4.226 1.00 97.81 83 LEU A O 1
ATOM 686 N N . ARG A 1 84 ? -17.130 3.630 5.870 1.00 97.50 84 ARG A N 1
ATOM 687 C CA . ARG A 1 84 ? -17.566 5.025 5.694 1.00 97.50 84 ARG A CA 1
ATOM 688 C C . ARG A 1 84 ? -17.079 5.621 4.384 1.00 97.50 84 ARG A C 1
ATOM 690 O O . ARG A 1 84 ? -17.862 6.256 3.683 1.00 97.50 84 ARG A O 1
ATOM 697 N N . MET A 1 85 ? -15.819 5.378 4.029 1.00 97.56 85 MET A N 1
ATOM 698 C CA . MET A 1 85 ? -15.273 5.752 2.725 1.00 97.56 85 MET A CA 1
ATOM 699 C C . MET A 1 85 ? -16.072 5.107 1.589 1.00 97.56 85 MET A C 1
ATOM 701 O O . MET A 1 85 ? -16.508 5.811 0.683 1.00 97.56 85 MET A O 1
ATOM 705 N N . LYS A 1 86 ? -16.367 3.804 1.681 1.00 98.19 86 LYS A N 1
ATOM 706 C CA . LYS A 1 86 ? -17.206 3.095 0.706 1.00 98.19 86 LYS A CA 1
ATOM 707 C C . LYS A 1 86 ? -18.576 3.742 0.536 1.00 98.19 86 LYS A C 1
ATOM 709 O O . LYS A 1 86 ? -18.997 3.962 -0.595 1.00 98.19 86 LYS A O 1
ATOM 714 N N . ALA A 1 87 ? -19.242 4.093 1.635 1.00 97.88 87 ALA A N 1
ATOM 715 C CA . ALA A 1 87 ? -20.543 4.753 1.586 1.00 97.88 87 ALA A CA 1
ATOM 716 C C . ALA A 1 87 ? -20.483 6.122 0.882 1.00 97.88 87 ALA A C 1
ATOM 718 O O . ALA A 1 87 ? -21.383 6.449 0.110 1.00 97.88 87 ALA A O 1
ATOM 719 N N . ILE A 1 88 ? -19.423 6.908 1.107 1.00 97.31 88 ILE A N 1
ATOM 720 C CA . ILE A 1 88 ? -19.193 8.183 0.405 1.00 97.31 88 ILE A CA 1
ATOM 721 C C . ILE A 1 88 ? -18.965 7.932 -1.090 1.00 97.31 88 ILE A C 1
ATOM 723 O O . ILE A 1 88 ? -19.581 8.581 -1.934 1.00 97.31 88 ILE A O 1
ATOM 727 N N . PHE A 1 89 ? -18.107 6.970 -1.430 1.00 98.06 89 PHE A N 1
ATOM 728 C CA . PHE A 1 89 ? -17.768 6.664 -2.820 1.00 98.06 89 PHE A CA 1
ATOM 729 C C . PHE A 1 89 ? -18.972 6.132 -3.596 1.00 98.06 89 PHE A C 1
ATOM 731 O O . PHE A 1 89 ? -19.189 6.555 -4.728 1.00 98.06 89 PHE A O 1
ATOM 738 N N . ASP A 1 90 ? -19.824 5.319 -2.972 1.00 98.06 90 ASP A N 1
ATOM 739 C CA . ASP A 1 90 ? -21.077 4.856 -3.575 1.00 98.06 90 ASP A CA 1
ATOM 740 C C . ASP A 1 90 ? -22.042 6.004 -3.882 1.00 98.06 90 ASP A C 1
ATOM 742 O O . ASP A 1 90 ? -22.664 6.013 -4.947 1.00 98.06 90 ASP A O 1
ATOM 746 N N . GLN A 1 91 ? -22.140 6.997 -2.991 1.00 97.19 91 GLN A N 1
ATOM 747 C CA . GLN A 1 91 ? -22.958 8.195 -3.219 1.00 97.19 91 GLN A CA 1
ATOM 748 C C . GLN A 1 91 ? -22.426 9.055 -4.368 1.00 97.19 91 GLN A C 1
ATOM 750 O O . GLN A 1 91 ? -23.209 9.674 -5.084 1.00 97.19 91 GLN A O 1
ATOM 755 N N . PHE A 1 92 ? -21.108 9.081 -4.565 1.00 96.44 92 PHE A N 1
ATOM 756 C CA . PHE A 1 92 ? -20.471 9.755 -5.699 1.00 96.44 92 PHE A CA 1
ATOM 757 C C . PHE A 1 92 ? -20.391 8.887 -6.958 1.00 96.44 92 PHE A C 1
ATOM 759 O O . PHE A 1 92 ? -19.850 9.334 -7.967 1.00 96.44 92 PHE A O 1
ATOM 766 N N . HIS A 1 93 ? -20.929 7.663 -6.919 1.00 97.44 93 HIS A N 1
ATOM 767 C CA . HIS A 1 93 ? -20.828 6.679 -7.998 1.00 97.44 93 HIS A CA 1
ATOM 768 C C . HIS A 1 93 ? -19.379 6.364 -8.409 1.00 97.44 93 HIS A C 1
ATOM 770 O O . HIS A 1 93 ? -19.099 6.051 -9.567 1.00 97.44 93 HIS A O 1
ATOM 776 N N . LEU A 1 94 ? -18.454 6.428 -7.451 1.00 97.81 94 LEU A N 1
ATOM 777 C CA . LEU A 1 94 ? -17.055 6.067 -7.622 1.00 97.81 94 LEU A CA 1
ATOM 778 C C . LEU A 1 94 ? -16.862 4.588 -7.294 1.00 97.81 94 LEU A C 1
ATOM 780 O O . LEU A 1 94 ? -17.166 4.124 -6.193 1.00 97.81 94 LEU A O 1
ATOM 784 N N . GLN A 1 95 ? -16.310 3.842 -8.248 1.00 98.12 95 GLN A N 1
ATOM 785 C CA . GLN A 1 95 ? -15.883 2.475 -7.986 1.00 98.12 95 GLN A CA 1
ATOM 786 C C . GLN A 1 95 ? -14.709 2.486 -7.005 1.00 98.12 95 GLN A C 1
ATOM 788 O O . GLN A 1 95 ? -13.768 3.257 -7.162 1.00 98.12 95 GLN A O 1
ATOM 793 N N . SER A 1 96 ? -14.755 1.611 -6.004 1.00 98.50 96 SER A N 1
ATOM 794 C CA . SER A 1 96 ? -13.676 1.469 -5.030 1.00 98.50 96 SER A CA 1
ATOM 795 C C . SER A 1 96 ? -13.390 0.011 -4.700 1.00 98.50 96 SER A C 1
ATOM 797 O O . SER A 1 96 ? -14.277 -0.846 -4.763 1.00 98.50 96 SER A O 1
ATOM 799 N N . PHE A 1 97 ? -12.145 -0.259 -4.325 1.00 98.62 97 PHE A N 1
ATOM 800 C CA . PHE A 1 97 ? -11.646 -1.574 -3.933 1.00 98.62 97 PHE A CA 1
ATOM 801 C C . PHE A 1 97 ? -10.994 -1.496 -2.558 1.00 98.62 97 PHE A C 1
ATOM 803 O O . PHE A 1 97 ? -10.600 -0.420 -2.114 1.00 98.62 97 PHE A O 1
ATOM 810 N N . VAL A 1 98 ? -10.862 -2.632 -1.884 1.00 98.44 98 VAL A N 1
ATOM 811 C CA . VAL A 1 98 ? -10.281 -2.700 -0.544 1.00 98.44 98 VAL A CA 1
ATOM 812 C C . VAL A 1 98 ? -9.365 -3.906 -0.426 1.00 98.44 98 VAL A C 1
ATOM 814 O O . VAL A 1 98 ? -9.608 -4.954 -1.022 1.00 98.44 98 VAL A O 1
ATOM 817 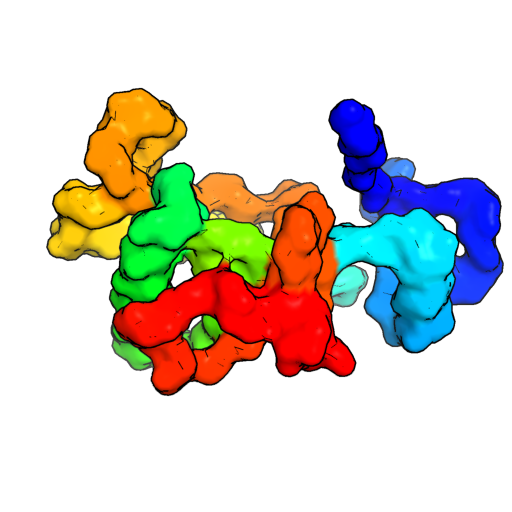N N . LYS A 1 99 ? -8.282 -3.747 0.330 1.00 97.81 99 LYS A N 1
ATOM 818 C CA . LYS A 1 99 ? -7.374 -4.837 0.679 1.00 97.81 99 LYS A CA 1
ATOM 819 C C . LYS A 1 99 ? -6.838 -4.682 2.090 1.00 97.81 99 LYS A C 1
ATOM 821 O O . LYS A 1 99 ? -6.762 -3.568 2.612 1.00 97.81 99 LYS A O 1
ATOM 826 N N . THR A 1 100 ? -6.407 -5.784 2.694 1.00 97.44 100 THR A N 1
ATOM 827 C CA . THR A 1 100 ? -5.549 -5.702 3.879 1.00 97.44 100 THR A CA 1
ATOM 828 C C . THR A 1 100 ? -4.175 -5.159 3.487 1.00 97.44 100 THR A C 1
ATOM 830 O O . THR A 1 100 ? -3.691 -5.375 2.373 1.00 97.44 100 THR A O 1
ATOM 833 N N . SER A 1 101 ? -3.505 -4.451 4.397 1.00 95.69 101 SER A N 1
ATOM 834 C CA . SER A 1 101 ? -2.119 -4.015 4.165 1.00 95.69 101 SER A CA 1
ATOM 835 C C . SER A 1 101 ? -1.092 -5.136 4.394 1.00 95.69 101 SER A C 1
ATOM 837 O O . SER A 1 101 ? 0.110 -4.921 4.221 1.00 95.69 101 SER A O 1
ATOM 839 N N . GLY A 1 102 ? -1.535 -6.310 4.863 1.00 92.62 102 GLY A N 1
ATOM 840 C CA . GLY A 1 102 ? -0.682 -7.364 5.430 1.00 92.62 102 GLY A CA 1
ATOM 841 C C . GLY A 1 102 ? 0.008 -6.949 6.741 1.00 92.62 102 GLY A C 1
ATOM 842 O O . GLY A 1 102 ? 0.839 -7.674 7.273 1.00 92.62 102 GLY A O 1
ATOM 843 N N . GLY A 1 103 ? -0.274 -5.749 7.247 1.00 91.94 103 GLY A N 1
ATOM 844 C CA . GLY A 1 103 ? 0.155 -5.290 8.560 1.00 91.94 103 GLY A CA 1
ATOM 845 C C . GLY A 1 103 ? -1.041 -5.243 9.498 1.00 91.94 103 GLY A C 1
ATOM 846 O O . GLY A 1 103 ? -1.790 -6.202 9.635 1.00 91.94 103 GLY A O 1
ATOM 847 N N . LYS A 1 104 ? -1.244 -4.085 10.120 1.00 91.00 104 LYS A N 1
ATOM 848 C CA . LYS A 1 104 ? -2.331 -3.856 11.075 1.00 91.00 104 LYS A CA 1
ATOM 849 C C . LYS A 1 104 ? -3.527 -3.103 10.488 1.00 91.00 104 LYS A C 1
ATOM 851 O O . LYS A 1 104 ? -4.372 -2.698 11.265 1.00 91.00 104 LYS A O 1
ATOM 856 N N . GLY A 1 105 ? -3.576 -2.847 9.179 1.00 94.88 105 GLY A N 1
ATOM 857 C CA . GLY A 1 105 ? -4.506 -1.881 8.580 1.00 94.88 105 GLY A CA 1
ATOM 858 C C . GLY A 1 105 ? -5.181 -2.347 7.292 1.00 94.88 105 GLY A C 1
ATOM 859 O O . GLY A 1 105 ? -4.956 -3.463 6.813 1.00 94.88 105 GLY A O 1
ATOM 860 N N . LEU A 1 106 ? -5.998 -1.457 6.731 1.00 96.88 106 LEU A N 1
ATOM 861 C CA . LEU A 1 106 ? -6.692 -1.624 5.452 1.00 96.88 106 LEU A CA 1
ATOM 862 C C . LEU A 1 106 ? -6.268 -0.534 4.473 1.00 96.88 106 LEU A C 1
ATOM 864 O O . LEU A 1 106 ? -5.835 0.540 4.875 1.00 96.88 106 LEU A O 1
ATOM 868 N N . GLN A 1 107 ? -6.424 -0.804 3.184 1.00 97.19 107 GLN A N 1
ATOM 869 C CA . GLN A 1 107 ? -6.164 0.159 2.122 1.00 97.19 107 GLN A CA 1
ATOM 870 C C . GLN A 1 107 ? -7.358 0.195 1.179 1.00 97.19 107 GLN A C 1
ATOM 872 O O . GLN A 1 107 ? -7.792 -0.854 0.700 1.00 97.19 107 GLN A O 1
ATOM 877 N N . VAL A 1 108 ? -7.889 1.393 0.934 1.00 97.88 108 VAL A N 1
ATOM 878 C CA . VAL A 1 108 ? -9.036 1.618 0.044 1.00 97.88 108 VAL A CA 1
ATOM 879 C C . VAL A 1 108 ? -8.568 2.346 -1.208 1.00 97.88 108 VAL A C 1
ATOM 881 O O . VAL A 1 108 ? -7.907 3.376 -1.112 1.00 97.88 108 VAL A O 1
ATOM 884 N N . TYR A 1 109 ? -8.921 1.807 -2.369 1.00 97.69 109 TYR A N 1
ATOM 885 C CA . TYR A 1 109 ? -8.458 2.239 -3.683 1.00 97.69 109 TYR A CA 1
ATOM 886 C C . TYR A 1 109 ? -9.607 2.805 -4.508 1.00 97.69 109 TYR A C 1
ATOM 888 O O . TYR A 1 109 ? -10.703 2.242 -4.495 1.00 97.69 109 TYR A O 1
ATOM 896 N N . ILE A 1 110 ? -9.338 3.855 -5.281 1.00 97.88 110 ILE A N 1
ATOM 897 C CA . ILE A 1 110 ? -10.220 4.364 -6.339 1.00 97.88 110 ILE A CA 1
ATOM 898 C C . ILE A 1 110 ? -9.391 4.455 -7.625 1.00 97.88 110 ILE A C 1
ATOM 900 O O . ILE A 1 110 ? -8.413 5.204 -7.638 1.00 97.88 110 ILE A O 1
ATOM 904 N N . PRO A 1 111 ? -9.742 3.726 -8.697 1.00 97.25 111 PRO A N 1
ATOM 905 C CA . PRO A 1 111 ? -9.055 3.854 -9.974 1.00 97.25 111 PRO A CA 1
ATOM 906 C C . PRO A 1 111 ? -9.339 5.222 -10.600 1.00 97.25 111 PRO A C 1
ATOM 908 O O . PRO A 1 111 ? -10.446 5.755 -10.492 1.00 97.25 111 PRO A O 1
ATOM 911 N N . LEU A 1 112 ? -8.345 5.769 -11.287 1.00 96.81 112 LEU A N 1
ATOM 912 C CA . LEU A 1 112 ? -8.434 7.036 -11.999 1.00 96.81 112 LEU A CA 1
ATOM 913 C C . LEU A 1 112 ? -8.274 6.821 -13.503 1.00 96.81 112 LEU A C 1
ATOM 915 O O . LEU A 1 112 ? -7.603 5.877 -13.922 1.00 96.81 112 LEU A O 1
ATOM 919 N N . PRO A 1 113 ? -8.874 7.691 -14.329 1.00 95.75 113 PRO A N 1
ATOM 920 C CA . PRO A 1 113 ? -8.555 7.726 -15.744 1.00 95.75 113 PRO A CA 1
ATOM 921 C C . PRO A 1 113 ? -7.097 8.150 -15.958 1.00 95.75 113 PRO A C 1
ATOM 923 O O . PRO A 1 113 ? -6.598 9.066 -15.300 1.00 95.75 113 PRO A O 1
ATOM 926 N N . ASP A 1 114 ? -6.450 7.493 -16.916 1.00 95.81 114 ASP A N 1
ATOM 927 C CA . ASP A 1 114 ? -5.073 7.753 -17.323 1.00 95.81 114 ASP A CA 1
ATOM 928 C C . ASP A 1 114 ? -4.822 9.244 -17.592 1.00 95.81 114 ASP A C 1
ATOM 930 O O . ASP A 1 114 ? -5.620 9.925 -18.242 1.00 95.81 114 ASP A O 1
ATOM 934 N N . ASP A 1 115 ? -3.695 9.740 -17.080 1.00 95.19 115 ASP A N 1
ATOM 935 C CA . ASP A 1 115 ? -3.141 11.071 -17.351 1.00 95.19 115 ASP A CA 1
ATOM 936 C C . ASP A 1 115 ? -4.129 12.247 -17.213 1.00 95.19 115 ASP A C 1
ATOM 938 O O . ASP A 1 115 ? -4.025 13.253 -17.917 1.00 95.19 115 ASP A O 1
ATOM 942 N N . THR A 1 116 ? -5.078 12.137 -16.280 1.00 96.69 116 THR A N 1
ATOM 943 C CA . THR A 1 116 ? -6.132 13.146 -16.088 1.00 96.69 116 THR A CA 1
ATOM 944 C C . THR A 1 116 ? -5.938 14.013 -14.843 1.00 96.69 116 THR A C 1
ATOM 946 O O . THR A 1 116 ? -6.181 15.215 -14.916 1.00 96.69 116 THR A O 1
ATOM 949 N N . PHE A 1 117 ? -5.528 13.433 -13.711 1.00 96.38 117 PHE A N 1
ATOM 950 C CA . PHE A 1 117 ? -5.462 14.133 -12.421 1.00 96.38 117 PHE A CA 1
ATOM 951 C C . PHE A 1 117 ? -4.049 14.114 -11.855 1.00 96.38 117 PHE A C 1
ATOM 953 O O . PHE A 1 117 ? -3.457 13.044 -11.725 1.00 96.38 117 PHE A O 1
ATOM 960 N N . SER A 1 118 ? -3.522 15.278 -11.475 1.00 94.94 118 SER A N 1
ATOM 961 C CA . SER A 1 118 ? -2.216 15.342 -10.819 1.00 94.94 118 SER A CA 1
ATOM 962 C C . SER A 1 118 ? -2.294 14.895 -9.351 1.00 94.94 118 SER A C 1
ATOM 964 O O . SER A 1 118 ? -3.376 14.716 -8.779 1.00 94.94 118 SER A O 1
ATOM 966 N N . TYR A 1 119 ? -1.138 14.734 -8.698 1.00 93.56 119 TYR A N 1
ATOM 967 C CA . TYR A 1 119 ? -1.096 14.463 -7.257 1.00 93.56 119 TYR A CA 1
ATOM 968 C C . TYR A 1 119 ? -1.730 15.601 -6.441 1.00 93.56 119 TYR A C 1
ATOM 970 O O . TYR A 1 119 ? -2.366 15.340 -5.421 1.00 93.56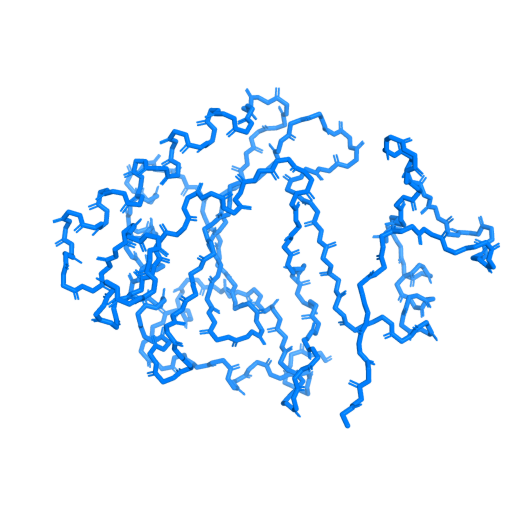 119 TYR A O 1
ATOM 978 N N . GLU A 1 120 ? -1.603 16.855 -6.885 1.00 93.12 120 GLU A N 1
ATOM 979 C CA . GLU A 1 120 ? -2.248 18.013 -6.259 1.00 93.12 120 GLU A CA 1
ATOM 980 C C . GLU A 1 120 ? -3.775 17.932 -6.338 1.00 93.12 120 GLU A C 1
ATOM 982 O O . GLU A 1 120 ? -4.443 18.163 -5.329 1.00 93.12 120 GLU A O 1
ATOM 987 N N . ASP A 1 121 ? -4.324 17.553 -7.497 1.00 94.44 121 ASP A N 1
ATOM 988 C CA . ASP A 1 121 ? -5.772 17.397 -7.683 1.00 94.44 121 ASP A CA 1
ATOM 989 C C . ASP A 1 121 ? -6.331 16.309 -6.756 1.00 94.44 121 ASP A C 1
ATOM 991 O O . ASP A 1 121 ? -7.315 16.510 -6.037 1.00 94.44 121 ASP A O 1
ATOM 995 N N . ILE A 1 122 ? -5.661 15.154 -6.724 1.00 94.38 122 ILE A N 1
ATOM 996 C CA . ILE A 1 122 ? -6.042 14.014 -5.883 1.00 94.38 122 ILE A CA 1
ATOM 997 C C . ILE A 1 122 ? -5.959 14.372 -4.406 1.00 94.38 122 ILE A C 1
ATOM 999 O O . ILE A 1 122 ? -6.837 13.998 -3.627 1.00 94.38 122 ILE A O 1
ATOM 1003 N N . ARG A 1 123 ? -4.931 15.122 -4.006 1.00 93.12 123 ARG A N 1
ATOM 1004 C CA . ARG A 1 123 ? -4.744 15.533 -2.617 1.00 93.12 123 ARG A CA 1
ATOM 1005 C C . ARG A 1 123 ? -5.931 16.336 -2.096 1.00 93.12 123 ARG A C 1
ATOM 1007 O O . ARG A 1 123 ? -6.345 16.107 -0.963 1.00 93.12 123 ARG A O 1
ATOM 1014 N N . ILE A 1 124 ? -6.509 17.218 -2.913 1.00 94.50 124 ILE A N 1
ATOM 1015 C CA . ILE A 1 124 ? -7.712 17.980 -2.545 1.00 94.50 124 ILE A CA 1
ATOM 1016 C C . ILE A 1 124 ? -8.868 17.023 -2.224 1.00 94.50 124 ILE A C 1
ATOM 1018 O O . ILE A 1 124 ? -9.555 17.190 -1.214 1.00 94.50 124 ILE A O 1
ATOM 1022 N N . PHE A 1 125 ? -9.061 15.990 -3.049 1.00 94.88 125 PHE A N 1
ATOM 1023 C CA . PHE A 1 125 ? -10.102 14.989 -2.827 1.00 94.88 125 PHE A CA 1
ATOM 1024 C C . PHE A 1 125 ? -9.846 14.145 -1.570 1.00 94.88 125 PHE A C 1
ATOM 1026 O O . PHE A 1 125 ? -10.754 13.961 -0.758 1.00 94.88 125 PHE A O 1
ATOM 1033 N N . ILE A 1 126 ? -8.612 13.674 -1.364 1.00 94.94 126 ILE A N 1
ATOM 1034 C CA . ILE A 1 126 ? -8.238 12.913 -0.164 1.00 94.94 126 ILE A CA 1
ATOM 1035 C C . ILE A 1 126 ? -8.461 13.762 1.096 1.00 94.94 126 ILE A C 1
ATOM 1037 O O . ILE A 1 126 ? -9.075 13.291 2.053 1.00 94.94 126 ILE A O 1
ATOM 1041 N N . GLU A 1 127 ? -8.001 15.018 1.100 1.00 94.81 127 GLU A N 1
ATOM 1042 C CA . GLU A 1 127 ? -8.181 15.952 2.218 1.00 94.81 127 GLU A CA 1
ATOM 1043 C C . GLU A 1 127 ? -9.664 16.171 2.537 1.00 94.81 127 GLU A C 1
ATOM 1045 O O . GLU A 1 127 ? -10.052 16.118 3.707 1.00 94.81 127 GLU A O 1
ATOM 1050 N N . PHE A 1 128 ? -10.501 16.351 1.512 1.00 95.44 128 PHE A N 1
ATOM 1051 C CA . PHE A 1 128 ? -11.947 16.474 1.673 1.00 95.44 128 PHE A CA 1
ATOM 1052 C C . PHE A 1 128 ? -12.556 15.242 2.357 1.00 95.44 128 PHE A C 1
ATOM 1054 O O . PHE A 1 128 ? -13.244 15.388 3.368 1.00 95.44 128 PHE A O 1
ATOM 1061 N N . VAL A 1 129 ? -12.277 14.033 1.858 1.00 96.44 129 VAL A N 1
ATOM 1062 C CA . VAL A 1 129 ? -12.823 12.784 2.421 1.00 96.44 129 VAL A CA 1
ATOM 1063 C C . VAL A 1 129 ? -12.363 12.588 3.867 1.00 96.44 129 VAL A C 1
ATOM 1065 O O . VAL A 1 129 ? -13.175 12.277 4.741 1.00 96.44 129 VAL A O 1
ATOM 1068 N N . CYS A 1 130 ? -11.076 12.814 4.145 1.00 95.12 130 CYS A N 1
ATOM 1069 C CA . CYS A 1 130 ? -10.511 12.681 5.486 1.00 95.12 130 CYS A CA 1
ATOM 1070 C C . CYS A 1 130 ? -11.154 13.659 6.481 1.00 95.12 130 CYS A C 1
ATOM 1072 O O . CYS A 1 130 ? -11.539 13.247 7.580 1.00 95.12 130 CYS A O 1
ATOM 1074 N N . HIS A 1 131 ? -11.301 14.937 6.112 1.00 95.19 131 HIS A N 1
ATOM 1075 C CA . HIS A 1 131 ? -11.958 15.929 6.967 1.00 95.19 131 HIS A CA 1
ATOM 1076 C C . HIS A 1 131 ? -13.438 15.624 7.165 1.00 95.19 131 HIS A C 1
ATOM 1078 O O . HIS A 1 131 ? -13.898 15.640 8.303 1.00 95.19 131 HIS A O 1
ATOM 1084 N N . PHE A 1 132 ? -14.155 15.256 6.103 1.00 95.94 132 PHE A N 1
ATOM 1085 C CA . PHE A 1 132 ? -15.566 14.900 6.192 1.00 95.94 132 PHE A CA 1
ATOM 1086 C C . PHE A 1 132 ? -15.798 13.737 7.169 1.00 95.94 132 PHE A C 1
ATOM 1088 O O . PHE A 1 132 ? -16.651 13.821 8.049 1.00 95.94 132 PHE A O 1
ATOM 1095 N N . ILE A 1 133 ? -14.988 12.676 7.092 1.00 96.12 133 ILE A N 1
ATOM 1096 C CA . ILE A 1 133 ? -15.080 11.545 8.027 1.00 96.12 133 ILE A CA 1
ATOM 1097 C C . ILE A 1 133 ? -14.743 11.969 9.465 1.00 96.12 133 ILE A C 1
ATOM 1099 O O . ILE A 1 133 ? -15.415 11.535 10.401 1.00 96.12 133 ILE A O 1
ATOM 1103 N N . CYS A 1 134 ? -13.742 12.834 9.661 1.00 95.31 134 CYS A N 1
ATOM 1104 C CA . CYS A 1 134 ? -13.406 13.355 10.990 1.00 95.31 134 CYS A CA 1
ATOM 1105 C C . CYS A 1 134 ? -14.509 14.243 11.578 1.00 95.31 134 CYS A C 1
ATOM 1107 O O . CYS A 1 134 ? -14.698 14.239 12.790 1.00 95.31 134 CYS A O 1
ATOM 1109 N N . GLU A 1 135 ? -15.229 14.999 10.750 1.00 95.50 135 GLU A N 1
ATOM 1110 C CA . GLU A 1 135 ? -16.368 15.813 11.183 1.00 95.50 135 GLU A CA 1
ATOM 1111 C C . GLU A 1 135 ? -17.576 14.954 11.563 1.00 95.50 135 GLU A C 1
ATOM 1113 O O . GLU A 1 135 ? -18.251 15.258 12.546 1.00 95.50 135 GLU A O 1
ATOM 1118 N N . GLN A 1 136 ? -17.830 13.870 10.824 1.00 95.25 136 GLN A N 1
ATOM 1119 C CA . GLN A 1 136 ? -18.911 12.932 11.136 1.00 95.25 136 GLN A CA 1
ATOM 1120 C C . GLN A 1 136 ? -18.614 12.112 12.398 1.00 95.25 136 GLN A C 1
ATOM 1122 O O . GLN A 1 136 ? -19.498 11.926 13.227 1.00 95.25 136 GLN A O 1
ATOM 1127 N N . GLU A 1 137 ? -17.371 11.652 12.578 1.00 94.44 137 GLU A N 1
ATOM 1128 C CA . GLU A 1 137 ? -16.978 10.784 13.699 1.00 94.44 137 GLU A CA 1
ATOM 1129 C C . GLU A 1 137 ? -15.723 11.285 14.429 1.00 94.44 137 GLU A C 1
ATOM 1131 O O . GLU A 1 137 ? -14.684 10.607 14.483 1.00 94.44 137 GLU A O 1
ATOM 1136 N N . PRO A 1 138 ? -15.800 12.458 15.081 1.00 93.25 138 PRO A N 1
ATOM 1137 C CA . PRO A 1 138 ? -14.642 13.094 15.706 1.00 93.25 138 PRO A CA 1
ATOM 1138 C C . PRO A 1 138 ? -14.089 12.306 16.895 1.00 93.25 138 PRO A C 1
ATOM 1140 O O . PRO A 1 138 ? -13.024 12.637 17.415 1.00 93.25 138 PRO A O 1
ATOM 1143 N N . HIS A 1 139 ? -14.800 11.282 17.366 1.00 91.62 139 HIS A N 1
ATOM 1144 C CA . HIS A 1 139 ? -14.389 10.441 18.487 1.00 91.62 139 HIS A CA 1
ATOM 1145 C C . HIS A 1 139 ? -13.481 9.294 18.042 1.00 91.62 139 HIS A C 1
ATOM 1147 O O . HIS A 1 139 ? -12.702 8.814 18.862 1.00 91.62 139 HIS A O 1
ATOM 1153 N N . TRP A 1 140 ? -13.563 8.875 16.775 1.00 92.94 140 TRP A N 1
ATOM 1154 C CA . TRP A 1 140 ? -12.865 7.697 16.248 1.00 92.94 140 TRP A CA 1
ATOM 1155 C C . TRP A 1 140 ? -11.739 8.059 15.282 1.00 92.94 140 TRP A C 1
ATOM 1157 O O . TRP A 1 140 ? -10.728 7.356 15.243 1.00 92.94 140 TRP A O 1
ATOM 1167 N N . PHE A 1 141 ? -11.867 9.179 14.564 1.00 95.69 141 PHE A N 1
ATOM 1168 C CA . PHE A 1 141 ? -10.912 9.585 13.532 1.00 95.69 141 PHE A CA 1
ATOM 1169 C C . PHE A 1 141 ? -10.287 10.949 13.810 1.00 95.69 141 PHE A C 1
ATOM 1171 O O . PHE A 1 141 ? -10.832 11.790 14.530 1.00 95.69 141 PHE A O 1
ATOM 1178 N N . THR A 1 142 ? -9.094 11.165 13.261 1.00 93.94 142 THR A N 1
ATOM 1179 C CA . THR A 1 142 ? -8.396 12.446 13.352 1.00 93.94 142 THR A CA 1
ATOM 1180 C C . THR A 1 142 ? -7.439 12.655 12.184 1.00 93.94 142 THR A C 1
ATOM 1182 O O . THR A 1 142 ? -6.835 11.708 11.692 1.00 93.94 142 THR A O 1
ATOM 1185 N N . THR A 1 143 ? -7.231 13.911 11.792 1.00 92.44 143 THR A N 1
ATOM 1186 C CA . THR A 1 143 ? -6.143 14.340 10.898 1.00 92.44 143 THR A CA 1
ATOM 1187 C C . THR A 1 143 ? -4.958 14.951 11.665 1.00 92.44 143 THR A C 1
ATOM 1189 O O . THR A 1 143 ? -4.042 15.517 11.066 1.00 92.44 143 THR A O 1
ATOM 1192 N N . GLU A 1 144 ? -4.927 14.822 12.998 1.00 91.06 144 GLU A N 1
ATOM 1193 C CA . GLU A 1 144 ? -3.831 15.310 13.839 1.00 91.06 144 GLU A CA 1
ATOM 1194 C C . GLU A 1 144 ? -2.536 14.517 13.600 1.00 91.06 144 GLU A C 1
ATOM 1196 O O . GLU A 1 144 ? -2.435 13.311 13.854 1.00 91.06 144 GLU A O 1
ATOM 1201 N N . ARG A 1 145 ? -1.497 15.225 13.152 1.00 84.69 145 ARG A N 1
ATOM 1202 C CA . ARG A 1 145 ? -0.197 14.648 12.800 1.00 84.69 145 ARG A CA 1
ATOM 1203 C C . ARG A 1 145 ? 0.565 14.159 14.026 1.00 84.69 145 ARG A C 1
ATOM 1205 O O . ARG A 1 145 ? 1.246 13.138 13.943 1.00 84.69 145 ARG A O 1
ATOM 1212 N N . LEU A 1 146 ? 0.455 14.826 15.172 1.00 85.50 146 LEU A N 1
ATOM 1213 C CA . LEU A 1 146 ? 1.193 14.453 16.376 1.00 85.50 146 LEU A CA 1
ATOM 1214 C C . LEU A 1 146 ? 0.543 13.257 17.076 1.00 85.50 146 LEU A C 1
ATOM 1216 O O . LEU A 1 146 ? -0.493 13.398 17.715 1.00 85.50 146 LEU A O 1
ATOM 1220 N N . LYS A 1 147 ? 1.206 12.089 17.056 1.00 84.50 147 LYS A N 1
ATOM 1221 C CA . LYS A 1 147 ? 0.702 10.843 17.675 1.00 84.50 147 LYS A CA 1
ATOM 1222 C C . LYS A 1 147 ? 0.207 11.028 19.118 1.00 84.50 147 LYS A C 1
ATOM 1224 O O . LYS A 1 147 ? -0.835 10.489 19.474 1.00 84.50 147 LYS A O 1
ATOM 1229 N N . LYS A 1 148 ? 0.907 11.841 19.920 1.00 88.31 148 LYS A N 1
ATOM 1230 C CA . LYS A 1 148 ? 0.545 12.160 21.316 1.00 88.31 148 LYS A CA 1
ATOM 1231 C C . LYS A 1 148 ? -0.808 12.872 21.476 1.00 88.31 148 LYS A C 1
ATOM 1233 O O . LYS A 1 148 ? -1.406 12.776 22.536 1.00 88.31 148 LYS A O 1
ATOM 1238 N N . ASN A 1 149 ? -1.282 13.561 20.439 1.00 88.88 149 ASN A N 1
ATOM 1239 C CA . ASN A 1 149 ? -2.535 14.316 20.443 1.00 88.88 149 ASN A CA 1
ATOM 1240 C C . ASN A 1 149 ? -3.703 13.517 19.833 1.00 88.88 149 ASN A C 1
ATOM 1242 O O . ASN A 1 149 ? -4.838 13.987 19.838 1.00 88.88 149 ASN A O 1
ATOM 1246 N N . ARG A 1 150 ? -3.449 12.312 19.298 1.00 88.94 150 ARG A N 1
ATOM 1247 C CA . ARG A 1 150 ? -4.471 11.519 18.597 1.00 88.94 150 ARG A CA 1
ATOM 1248 C C . ARG A 1 150 ? -5.445 10.816 19.539 1.00 88.94 150 ARG A C 1
ATOM 1250 O O . ARG A 1 150 ? -6.523 10.448 19.098 1.00 88.94 150 ARG A O 1
ATOM 1257 N N . ASN A 1 151 ? -5.098 10.632 20.818 1.00 86.69 151 ASN A N 1
ATOM 1258 C CA . ASN A 1 151 ? -5.962 9.997 21.827 1.00 86.69 151 ASN A CA 1
ATOM 1259 C C . ASN A 1 151 ? -6.552 8.643 21.367 1.00 86.69 151 ASN A C 1
ATOM 1261 O O . ASN A 1 151 ? -7.755 8.428 21.470 1.00 86.69 151 ASN A O 1
ATOM 1265 N N . ASN A 1 152 ? -5.712 7.750 20.826 1.00 86.56 152 ASN A N 1
ATOM 1266 C CA . ASN A 1 152 ? -6.089 6.440 20.257 1.00 86.56 152 ASN A CA 1
ATOM 1267 C C . ASN A 1 152 ? -7.078 6.461 19.076 1.00 86.56 152 ASN A C 1
ATOM 1269 O O . ASN A 1 152 ? -7.568 5.409 18.678 1.00 86.56 152 ASN A O 1
ATOM 1273 N N . LYS A 1 153 ? -7.333 7.622 18.470 1.00 92.25 153 LYS A N 1
ATOM 1274 C CA . LYS A 1 153 ? -8.080 7.716 17.212 1.00 92.25 153 LYS A CA 1
ATOM 1275 C C . LYS A 1 153 ? -7.247 7.197 16.046 1.00 92.25 153 LYS A C 1
ATOM 1277 O O . LYS A 1 153 ? -6.014 7.304 16.059 1.00 92.25 153 LYS A O 1
ATOM 1282 N N . LEU A 1 154 ? -7.921 6.697 15.017 1.00 92.50 154 LEU A N 1
ATOM 1283 C CA . LEU A 1 154 ? -7.273 6.360 13.758 1.00 92.50 154 LEU A CA 1
ATOM 1284 C C . LEU A 1 154 ? -6.912 7.647 13.010 1.00 92.50 154 LEU A C 1
ATOM 1286 O O . LEU A 1 154 ? -7.717 8.572 12.881 1.00 92.50 154 LEU A O 1
ATOM 1290 N N . TYR A 1 155 ? -5.657 7.710 12.571 1.00 92.50 155 TYR A N 1
ATOM 1291 C CA . TYR A 1 155 ? -5.127 8.845 11.834 1.00 92.50 155 TYR A CA 1
ATOM 1292 C C . TYR A 1 155 ? -5.433 8.679 10.351 1.00 92.50 155 TYR A C 1
ATOM 1294 O O . TYR A 1 155 ? -4.956 7.731 9.736 1.00 92.50 155 TYR A O 1
ATOM 1302 N N . LEU A 1 156 ? -6.208 9.602 9.792 1.00 92.25 156 LEU A N 1
ATOM 1303 C CA . LEU A 1 156 ? -6.473 9.661 8.359 1.00 92.25 156 LEU A CA 1
ATOM 1304 C C . LEU A 1 156 ? -5.395 10.531 7.703 1.00 92.25 156 LEU A C 1
ATOM 1306 O O . LEU A 1 156 ? -5.486 11.762 7.693 1.00 92.25 156 LEU A O 1
ATOM 1310 N N . ASP A 1 157 ? -4.326 9.883 7.231 1.00 83.62 157 ASP A N 1
ATOM 1311 C CA . ASP A 1 157 ? -3.172 10.557 6.635 1.00 83.62 157 ASP A CA 1
ATOM 1312 C C . ASP A 1 157 ? -3.412 10.875 5.155 1.00 83.62 157 ASP A C 1
ATOM 1314 O O . ASP A 1 157 ? -3.303 10.017 4.283 1.00 83.62 157 ASP A O 1
ATOM 1318 N N . TYR A 1 158 ? -3.695 12.140 4.862 1.00 79.69 158 TYR A N 1
ATOM 1319 C CA . TYR A 1 158 ? -3.848 12.631 3.493 1.00 79.69 158 TYR A CA 1
ATOM 1320 C C . TYR A 1 158 ? -2.513 12.982 2.804 1.00 79.69 158 TYR A C 1
ATOM 1322 O O . TYR A 1 158 ? -2.509 13.492 1.688 1.00 79.69 158 TYR A O 1
ATOM 1330 N N . VAL A 1 159 ? -1.366 12.775 3.465 1.00 74.06 159 VAL A N 1
ATOM 1331 C CA . VAL A 1 159 ? -0.035 13.182 2.977 1.00 74.06 159 VAL A CA 1
ATOM 1332 C C . VAL A 1 159 ? 0.770 12.011 2.400 1.00 74.06 159 VAL A C 1
ATOM 1334 O O . VAL A 1 159 ? 1.738 12.251 1.682 1.00 74.06 159 VAL A O 1
ATOM 1337 N N . GLN A 1 160 ? 0.403 10.757 2.690 1.00 71.12 160 GLN A N 1
ATOM 1338 C CA . GLN A 1 160 ? 1.156 9.580 2.213 1.00 71.12 160 GLN A CA 1
ATOM 1339 C C . GLN A 1 160 ? 1.000 9.317 0.715 1.00 71.12 160 GLN A C 1
ATOM 1341 O O . GLN A 1 160 ? 1.865 8.673 0.123 1.00 71.12 160 GLN A O 1
ATOM 1346 N N . HIS A 1 161 ? -0.074 9.817 0.103 1.00 79.00 161 HIS A N 1
ATOM 1347 C CA . HIS A 1 161 ? -0.290 9.723 -1.336 1.00 79.00 161 HIS A CA 1
ATOM 1348 C C . HIS A 1 161 ? 0.397 10.905 -2.027 1.00 79.00 161 HIS A C 1
ATOM 1350 O O . HIS A 1 161 ? 0.042 12.064 -1.804 1.00 79.00 161 HIS A O 1
ATOM 1356 N N . GLY A 1 162 ? 1.452 10.618 -2.785 1.00 83.19 162 GLY A N 1
ATOM 1357 C CA . GLY A 1 162 ? 2.280 11.633 -3.423 1.00 83.19 162 GLY A CA 1
ATOM 1358 C C . GLY A 1 162 ? 3.355 11.029 -4.317 1.00 83.19 162 GLY A C 1
ATOM 1359 O O . GLY A 1 162 ? 3.645 9.833 -4.247 1.00 83.19 162 GLY A O 1
ATOM 1360 N N . GLU A 1 163 ? 3.965 11.870 -5.142 1.00 85.44 163 GLU A N 1
ATOM 1361 C CA . GLU A 1 163 ? 5.000 11.459 -6.086 1.00 85.44 163 GLU A CA 1
ATOM 1362 C C . GLU A 1 163 ? 6.202 10.801 -5.382 1.00 85.44 163 GLU A C 1
ATOM 1364 O O . GLU A 1 163 ? 6.632 11.208 -4.297 1.00 85.44 163 GLU A O 1
ATOM 1369 N N . GLY A 1 164 ? 6.723 9.723 -5.976 1.00 85.06 164 GLY A N 1
ATOM 1370 C CA . GLY A 1 164 ? 7.858 8.957 -5.446 1.00 85.06 164 GLY A CA 1
ATOM 1371 C C . GLY A 1 164 ? 7.562 8.119 -4.192 1.00 85.06 164 GLY A C 1
ATOM 1372 O O . GLY A 1 164 ? 8.450 7.402 -3.706 1.00 85.06 164 GLY A O 1
ATOM 1373 N N . LYS A 1 165 ? 6.336 8.185 -3.658 1.00 90.56 165 LYS A N 1
ATOM 1374 C CA . LYS A 1 165 ? 5.843 7.282 -2.614 1.00 90.56 165 LYS A CA 1
ATOM 1375 C C . LYS A 1 165 ? 5.427 5.952 -3.223 1.00 90.56 165 LYS A C 1
ATOM 1377 O O . LYS A 1 165 ? 5.073 5.859 -4.395 1.00 90.56 165 LYS A O 1
ATOM 1382 N N . THR A 1 166 ? 5.492 4.920 -2.398 1.00 93.75 166 THR A N 1
ATOM 1383 C CA . THR A 1 166 ? 5.133 3.561 -2.782 1.00 93.75 166 THR A CA 1
ATOM 1384 C C . THR A 1 166 ? 4.229 2.948 -1.732 1.00 93.75 166 THR A C 1
ATOM 1386 O O . THR A 1 166 ? 4.310 3.300 -0.554 1.00 93.75 166 THR A O 1
ATOM 1389 N N . ILE A 1 167 ? 3.416 1.993 -2.155 1.00 95.25 167 ILE A N 1
ATOM 1390 C CA . ILE A 1 167 ? 2.550 1.211 -1.286 1.00 95.25 167 ILE A CA 1
ATOM 1391 C C . ILE A 1 167 ? 2.734 -0.273 -1.568 1.00 95.25 167 ILE A C 1
ATOM 1393 O O . ILE A 1 167 ? 3.084 -0.671 -2.680 1.00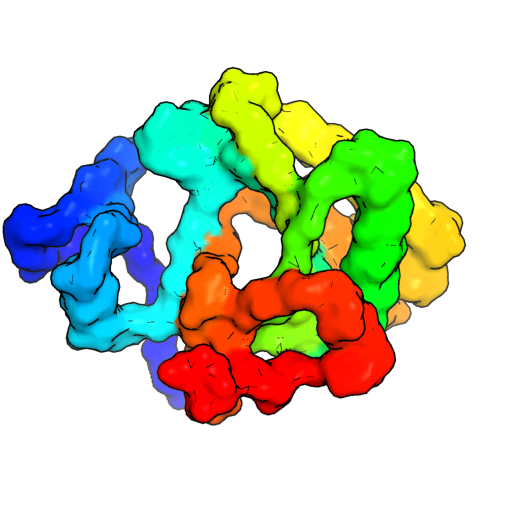 95.25 167 ILE A O 1
ATOM 1397 N N . ILE A 1 168 ? 2.496 -1.098 -0.551 1.00 96.81 168 ILE A N 1
ATOM 1398 C CA . ILE A 1 168 ? 2.582 -2.549 -0.678 1.00 96.81 168 ILE A CA 1
ATOM 1399 C C . ILE A 1 168 ? 1.631 -3.045 -1.778 1.00 96.81 168 ILE A C 1
ATOM 1401 O O . ILE A 1 168 ? 0.429 -2.760 -1.753 1.00 96.81 168 ILE A O 1
ATOM 1405 N N . ALA A 1 169 ? 2.168 -3.793 -2.736 1.00 97.19 169 ALA A N 1
ATOM 1406 C CA . ALA A 1 169 ? 1.415 -4.325 -3.859 1.00 97.19 169 ALA A CA 1
ATOM 1407 C C . ALA A 1 169 ? 0.357 -5.342 -3.387 1.00 97.19 169 ALA A C 1
ATOM 1409 O O . ALA A 1 169 ? 0.556 -6.027 -2.376 1.00 97.19 169 ALA A O 1
ATOM 1410 N N . PRO A 1 170 ? -0.776 -5.471 -4.100 1.00 97.06 170 PRO A N 1
ATOM 1411 C CA . PRO A 1 170 ? -1.701 -6.584 -3.911 1.00 97.06 170 PRO A CA 1
ATOM 1412 C C . PRO A 1 170 ? -0.980 -7.938 -3.948 1.00 97.06 170 PRO A C 1
ATOM 1414 O O . PRO A 1 170 ? -0.101 -8.147 -4.780 1.00 97.06 170 PRO A O 1
ATOM 1417 N N . TYR A 1 171 ? -1.355 -8.846 -3.046 1.00 97.25 171 TYR A N 1
ATOM 1418 C CA . TYR A 1 171 ? -0.758 -10.177 -2.857 1.00 97.25 171 TYR A CA 1
ATOM 1419 C C . TYR A 1 171 ? 0.716 -10.202 -2.432 1.00 97.25 171 TYR A C 1
ATOM 1421 O O . TYR A 1 171 ? 1.283 -11.281 -2.269 1.00 97.25 171 TYR A O 1
ATOM 1429 N N . SER A 1 172 ? 1.339 -9.048 -2.179 1.00 97.50 172 SER A N 1
ATOM 1430 C CA . SER A 1 172 ? 2.681 -9.039 -1.611 1.00 97.50 172 SER A CA 1
ATOM 1431 C C . SER A 1 172 ? 2.662 -9.577 -0.174 1.00 97.50 172 SER A C 1
ATOM 1433 O O . SER A 1 172 ? 1.810 -9.157 0.624 1.00 97.50 172 SER A O 1
ATOM 1435 N N . PRO A 1 173 ? 3.631 -10.430 0.196 1.00 96.19 173 PRO A N 1
ATOM 1436 C CA . PRO A 1 173 ? 3.888 -10.750 1.587 1.00 96.19 173 PRO A CA 1
ATOM 1437 C C . PRO A 1 173 ? 4.409 -9.545 2.366 1.00 96.19 173 PRO A C 1
ATOM 1439 O O . PRO A 1 173 ? 4.835 -8.533 1.799 1.00 96.19 173 PRO A O 1
ATOM 1442 N N . ARG A 1 174 ? 4.372 -9.682 3.691 1.00 95.12 174 ARG A N 1
ATOM 1443 C CA . ARG A 1 174 ? 4.980 -8.778 4.662 1.00 95.12 174 ARG A CA 1
ATOM 1444 C C . ARG A 1 174 ? 6.018 -9.518 5.488 1.00 95.12 174 ARG A C 1
ATOM 1446 O O . ARG A 1 174 ? 5.805 -10.666 5.872 1.00 95.12 174 ARG A O 1
ATOM 1453 N N . GLY A 1 175 ? 7.114 -8.837 5.812 1.00 91.56 175 GLY A N 1
ATOM 1454 C CA . GLY A 1 175 ? 8.214 -9.362 6.629 1.00 91.56 175 GLY A CA 1
ATOM 1455 C C . GLY A 1 175 ? 7.901 -9.469 8.118 1.00 91.56 175 GLY A C 1
ATOM 1456 O O . GLY A 1 175 ? 8.737 -9.117 8.944 1.00 91.56 175 GLY A O 1
ATOM 1457 N N . ASN A 1 176 ? 6.691 -9.903 8.471 1.00 90.69 176 ASN A N 1
ATOM 1458 C CA . ASN A 1 176 ? 6.283 -10.155 9.848 1.00 90.69 176 ASN A CA 1
ATOM 1459 C C . ASN A 1 176 ? 6.296 -11.657 10.166 1.00 90.69 176 ASN A C 1
ATOM 1461 O O . ASN A 1 176 ? 6.279 -12.498 9.272 1.00 90.69 176 ASN A O 1
ATOM 1465 N N . GLU A 1 177 ? 6.311 -11.990 11.459 1.00 90.06 177 GLU A N 1
ATOM 1466 C CA . GLU A 1 177 ? 6.423 -13.376 11.944 1.00 90.06 177 GLU A CA 1
ATOM 1467 C C . GLU A 1 177 ? 5.287 -14.290 11.457 1.00 90.06 177 GLU A C 1
ATOM 1469 O O . GLU A 1 177 ? 5.465 -15.500 11.349 1.00 90.06 177 GLU A O 1
ATOM 1474 N N . GLN A 1 178 ? 4.124 -13.714 11.149 1.00 90.69 178 GLN A N 1
ATOM 1475 C CA . GLN A 1 178 ? 2.943 -14.443 10.687 1.00 90.69 178 GLN A CA 1
ATOM 1476 C C . GLN A 1 178 ? 2.911 -14.634 9.160 1.00 90.69 178 GLN A C 1
ATOM 1478 O O . GLN A 1 178 ? 2.045 -15.352 8.660 1.00 90.69 178 GLN A O 1
ATOM 1483 N N . GLY A 1 179 ? 3.827 -14.005 8.412 1.00 92.88 179 GLY A N 1
ATOM 1484 C CA . GLY A 1 179 ? 3.855 -14.052 6.950 1.00 92.88 179 GLY A CA 1
ATOM 1485 C C . GLY A 1 179 ? 2.557 -13.543 6.322 1.00 92.88 179 GLY A C 1
ATOM 1486 O O . GLY A 1 179 ? 2.020 -14.184 5.419 1.00 92.88 179 GLY A O 1
ATOM 1487 N N . LEU A 1 180 ? 2.006 -12.445 6.844 1.00 96.38 180 LEU A N 1
ATOM 1488 C CA . LEU A 1 180 ? 0.738 -11.890 6.363 1.00 96.38 180 LEU A CA 1
ATOM 1489 C C . LEU A 1 180 ? 0.857 -11.339 4.936 1.00 96.38 180 LEU A C 1
ATOM 1491 O O . LEU A 1 180 ? 1.904 -10.833 4.530 1.00 96.38 180 LEU A O 1
ATOM 1495 N N . ILE A 1 181 ? -0.249 -11.390 4.198 1.00 98.00 181 ILE A N 1
ATOM 1496 C CA . ILE A 1 181 ? -0.358 -10.975 2.800 1.00 98.00 181 ILE A CA 1
ATOM 1497 C C . ILE A 1 181 ? -1.250 -9.738 2.685 1.00 98.00 181 ILE A C 1
ATOM 1499 O O . ILE A 1 181 ? -2.318 -9.664 3.299 1.00 98.00 181 ILE A O 1
ATOM 1503 N N . ALA A 1 182 ? -0.842 -8.778 1.853 1.00 98.00 182 ALA A N 1
ATOM 1504 C CA . ALA A 1 182 ? -1.661 -7.629 1.482 1.00 98.00 182 ALA A CA 1
ATOM 1505 C C . ALA A 1 182 ? -2.791 -8.049 0.523 1.00 98.00 182 ALA A C 1
ATOM 1507 O O . ALA A 1 182 ? -2.663 -7.964 -0.700 1.00 98.00 182 ALA A O 1
ATOM 1508 N N . THR A 1 183 ? -3.882 -8.560 1.084 1.00 98.31 183 THR A N 1
ATOM 1509 C CA . THR A 1 183 ? -4.858 -9.388 0.367 1.00 98.31 183 THR A CA 1
ATOM 1510 C C . THR A 1 183 ? -6.045 -8.558 -0.110 1.00 98.31 183 THR A C 1
ATOM 1512 O O . THR A 1 183 ? -6.715 -7.959 0.735 1.00 98.31 183 THR A O 1
ATOM 1515 N N . PRO A 1 184 ? -6.325 -8.495 -1.427 1.00 98.19 184 PRO A N 1
ATOM 1516 C CA . PRO A 1 184 ? -7.562 -7.924 -1.952 1.00 98.19 184 PRO A CA 1
ATOM 1517 C C . PRO A 1 184 ? -8.793 -8.629 -1.398 1.00 98.19 184 PRO A C 1
ATOM 1519 O O . PRO A 1 184 ? -8.821 -9.853 -1.313 1.00 98.19 184 PRO A O 1
ATOM 1522 N N . LEU A 1 185 ? -9.809 -7.844 -1.060 1.00 97.88 185 LEU A N 1
ATOM 1523 C CA . LEU A 1 185 ? -11.056 -8.318 -0.476 1.00 97.88 185 LEU A CA 1
ATOM 1524 C C . LEU A 1 185 ? -12.236 -7.823 -1.304 1.00 97.88 185 LEU A C 1
ATOM 1526 O O . LEU A 1 185 ? -12.196 -6.754 -1.925 1.00 97.88 185 LEU A O 1
ATOM 1530 N N . LYS A 1 186 ? -13.331 -8.568 -1.255 1.00 97.31 186 LYS A N 1
ATOM 1531 C CA . LYS A 1 186 ? -14.645 -8.051 -1.608 1.00 97.31 186 LYS A CA 1
ATOM 1532 C C . LYS A 1 186 ? -15.195 -7.221 -0.451 1.00 97.31 186 LYS A C 1
ATOM 1534 O O . LYS A 1 186 ? -14.890 -7.449 0.716 1.00 97.31 186 LYS A O 1
ATOM 1539 N N . TRP A 1 187 ? -16.048 -6.253 -0.772 1.00 97.94 187 TRP A N 1
ATOM 1540 C CA . TRP A 1 187 ? -16.645 -5.382 0.243 1.00 97.94 187 TRP A CA 1
ATOM 1541 C C . TRP A 1 187 ? -17.559 -6.117 1.232 1.00 97.94 187 TRP A C 1
ATOM 1543 O O . TRP A 1 187 ? -17.687 -5.662 2.360 1.00 97.94 187 TRP A O 1
ATOM 1553 N N . ASP A 1 188 ? -18.163 -7.244 0.846 1.00 96.31 188 ASP A N 1
ATOM 1554 C CA . ASP A 1 188 ? -18.971 -8.086 1.741 1.00 96.31 188 ASP A CA 1
ATOM 1555 C C . ASP A 1 188 ? -18.128 -8.886 2.750 1.00 96.31 188 ASP A C 1
ATOM 1557 O O . ASP A 1 188 ? -18.663 -9.361 3.749 1.00 96.31 188 ASP A O 1
ATOM 1561 N N . GLU A 1 189 ? -16.813 -8.987 2.536 1.00 96.12 189 GLU A N 1
ATOM 1562 C CA . GLU A 1 189 ? -15.863 -9.567 3.492 1.00 96.12 189 GLU A CA 1
ATOM 1563 C C . GLU A 1 189 ? -15.414 -8.550 4.559 1.00 96.12 189 GLU A C 1
ATOM 1565 O O . GLU A 1 189 ? -14.861 -8.933 5.591 1.00 96.12 189 GLU A O 1
ATOM 1570 N N . VAL A 1 190 ? -15.651 -7.250 4.339 1.00 96.81 190 VAL A N 1
ATOM 1571 C CA . VAL A 1 190 ? -15.247 -6.175 5.256 1.00 96.81 190 VAL A CA 1
ATOM 1572 C C . VAL A 1 190 ? -16.339 -5.942 6.302 1.00 96.81 190 VAL A C 1
ATOM 1574 O O . VAL A 1 190 ? -17.354 -5.307 6.034 1.00 96.81 190 VAL A O 1
ATOM 1577 N N . GLY A 1 191 ? -16.114 -6.434 7.520 1.00 92.69 191 GLY A N 1
ATOM 1578 C CA . GLY A 1 191 ? -17.011 -6.248 8.663 1.00 92.69 191 GLY A CA 1
ATOM 1579 C C . GLY A 1 191 ? -16.387 -6.721 9.976 1.00 92.69 191 GLY A C 1
ATOM 1580 O O . GLY A 1 191 ? -15.190 -6.982 10.042 1.00 92.69 191 GLY A O 1
ATOM 1581 N N . ASP A 1 192 ? -17.191 -6.872 11.026 1.00 86.62 192 ASP A N 1
ATOM 1582 C CA . ASP A 1 192 ? -16.703 -7.110 12.398 1.00 86.62 192 ASP A CA 1
ATOM 1583 C C . ASP A 1 192 ? -15.873 -8.390 12.589 1.00 86.62 192 ASP A C 1
ATOM 1585 O O . ASP A 1 192 ? -15.084 -8.489 13.528 1.00 86.62 192 ASP A O 1
ATOM 1589 N N . SER A 1 193 ? -16.052 -9.393 11.726 1.00 89.75 193 SER A N 1
ATOM 1590 C CA . SER A 1 193 ? -15.352 -10.677 11.830 1.00 89.75 193 SER A CA 1
ATOM 1591 C C . SER A 1 193 ? -13.971 -10.690 11.178 1.00 89.75 193 SER A C 1
ATOM 1593 O O . SER A 1 193 ? -13.243 -11.671 11.339 1.00 89.75 193 SER A O 1
ATOM 1595 N N . ILE A 1 194 ? -13.612 -9.657 10.408 1.00 93.94 194 ILE A N 1
ATOM 1596 C CA . ILE A 1 194 ? -12.336 -9.637 9.697 1.00 93.94 194 ILE A CA 1
ATOM 1597 C C . ILE A 1 194 ? -11.198 -9.233 10.635 1.00 93.94 194 ILE A C 1
ATOM 1599 O O . ILE A 1 194 ? -11.274 -8.233 11.346 1.00 93.94 194 ILE A O 1
ATOM 1603 N N . ILE A 1 195 ? -10.114 -10.007 10.616 1.00 92.62 195 ILE A N 1
ATOM 1604 C CA . ILE A 1 195 ? -8.860 -9.684 11.304 1.00 92.62 195 ILE A CA 1
ATOM 1605 C C . ILE A 1 195 ? -7.675 -9.962 10.367 1.00 92.62 195 ILE A C 1
ATOM 1607 O O . ILE A 1 195 ? -7.776 -10.867 9.532 1.00 92.62 195 ILE A O 1
ATOM 1611 N N . PRO A 1 196 ? -6.550 -9.227 10.486 1.00 90.25 196 PRO A N 1
ATOM 1612 C CA . PRO A 1 196 ? -5.388 -9.414 9.613 1.00 90.25 196 PRO A CA 1
ATOM 1613 C C . PRO A 1 196 ? -4.858 -10.854 9.587 1.00 90.25 196 PRO A C 1
ATOM 1615 O O . PRO A 1 196 ? -4.496 -11.353 8.526 1.00 90.25 196 PRO A O 1
ATOM 1618 N N . ASP A 1 197 ? -4.888 -11.537 10.733 1.00 93.00 197 ASP A N 1
ATOM 1619 C CA . ASP A 1 197 ? -4.363 -12.892 10.951 1.00 93.00 197 ASP A CA 1
ATOM 1620 C C . ASP A 1 197 ? -5.022 -13.980 10.086 1.00 93.00 197 ASP A C 1
ATOM 1622 O O . ASP A 1 197 ? -4.480 -15.076 9.960 1.00 93.00 197 ASP A O 1
ATOM 1626 N N . LEU A 1 198 ? -6.174 -13.697 9.468 1.00 93.56 198 LEU A N 1
ATOM 1627 C CA . LEU A 1 198 ? -6.819 -14.620 8.529 1.00 93.56 198 LEU A CA 1
ATOM 1628 C C . LEU A 1 198 ? -6.060 -14.730 7.198 1.00 93.56 198 LEU A C 1
A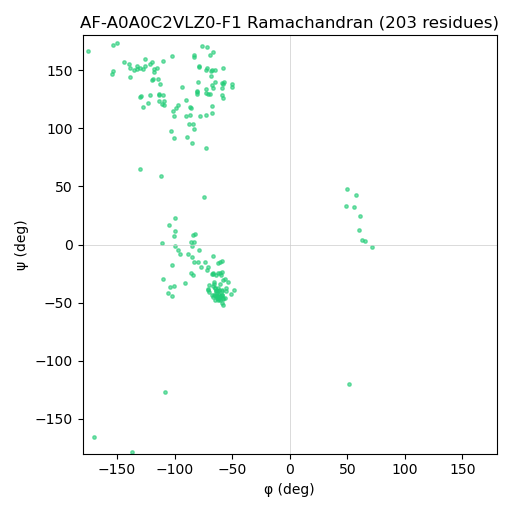TOM 1630 O O . LEU A 1 198 ? -6.242 -15.701 6.467 1.00 93.56 198 LEU A O 1
ATOM 1634 N N . PHE A 1 199 ? -5.204 -13.757 6.885 1.00 96.00 199 PHE A N 1
ATOM 1635 C CA . PHE A 1 199 ? -4.595 -13.593 5.568 1.00 96.00 199 PHE A CA 1
ATOM 1636 C C . PHE A 1 199 ? -3.091 -13.866 5.602 1.00 96.00 199 PHE A C 1
ATOM 1638 O O . PHE A 1 199 ? -2.276 -13.001 5.285 1.00 96.00 199 PHE A O 1
ATOM 1645 N N . THR A 1 200 ? -2.715 -15.072 6.022 1.00 96.19 200 THR A N 1
ATOM 1646 C CA . THR A 1 200 ? -1.323 -15.545 5.991 1.00 96.19 200 THR A CA 1
ATOM 1647 C C . THR A 1 200 ? -0.959 -16.082 4.610 1.00 96.19 200 THR A C 1
ATOM 1649 O O . THR A 1 200 ? -1.829 -16.459 3.823 1.00 96.19 200 THR A O 1
ATOM 1652 N N . MET A 1 201 ? 0.342 -16.187 4.334 1.00 93.38 201 MET A N 1
ATOM 1653 C CA . MET A 1 201 ? 0.864 -16.813 3.119 1.00 93.38 201 MET A CA 1
ATOM 1654 C C . MET A 1 201 ? 0.267 -18.205 2.889 1.00 93.38 201 MET A C 1
ATOM 1656 O O . MET A 1 201 ? -0.142 -18.496 1.781 1.00 93.38 201 MET A O 1
ATOM 1660 N N . GLN A 1 202 ? 0.143 -19.023 3.940 1.00 92.94 202 GLN A N 1
ATOM 1661 C CA . GLN A 1 202 ? -0.397 -20.389 3.856 1.00 92.94 202 GLN A CA 1
ATOM 1662 C C . GLN A 1 202 ? -1.891 -20.444 3.510 1.00 92.94 202 GLN A C 1
ATOM 1664 O O . GLN A 1 202 ? -2.366 -21.463 3.016 1.00 92.94 202 GLN A O 1
ATOM 1669 N N . THR A 1 203 ? -2.638 -19.388 3.830 1.00 94.00 203 THR A N 1
ATOM 1670 C CA . THR A 1 203 ? -4.080 -19.317 3.568 1.00 94.00 203 THR A CA 1
ATOM 1671 C C . THR A 1 203 ? -4.375 -18.703 2.200 1.00 94.00 203 THR A C 1
ATOM 1673 O O . THR A 1 203 ? -5.373 -19.059 1.577 1.00 94.00 203 THR A O 1
ATOM 1676 N N . VAL A 1 204 ? -3.543 -17.758 1.750 1.00 94.38 204 VAL A N 1
ATOM 1677 C CA . VAL A 1 204 ? -3.814 -16.919 0.571 1.00 94.38 204 VAL A CA 1
ATOM 1678 C C . VAL A 1 204 ? -3.077 -17.386 -0.690 1.00 94.38 204 VAL A C 1
ATOM 1680 O O . VAL A 1 204 ? -3.637 -17.239 -1.777 1.00 94.38 204 VAL A O 1
ATOM 1683 N N . LEU A 1 205 ? -1.845 -17.903 -0.567 1.00 87.38 205 LEU A N 1
ATOM 1684 C CA . LEU A 1 205 ? -0.970 -18.307 -1.681 1.00 87.38 205 LEU A CA 1
ATOM 1685 C C . LEU A 1 205 ? -0.826 -19.833 -1.754 1.00 87.38 205 LEU A C 1
ATOM 1687 O O . LEU A 1 205 ? -0.861 -20.354 -2.891 1.00 87.38 205 LEU A O 1
#

InterPro domains:
  IPR014145 DNA ligase D, polymerase domain [PF21686] (2-204)
  IPR014145 DNA ligase D, polymerase domain [TIGR02778] (3-191)
  IPR052171 Non-homologous end joining protein LigD [PTHR42705] (2-205)

Mean predicted aligned error: 3.87 Å

pLDDT: mean 93.73, std 5.6, range [48.19, 98.62]

Radius of gyration: 17.83 Å; Cα contacts (8 Å, |Δi|>4): 345; chains: 1; bounding box: 48×38×41 Å

Sequence (205 aa):
MDEHFFQKHCPDYAPAFIYTEQIDDINYIVCNDLESLLWLGNQLALEFHIPFQTRKNNFPTEIVFDLDPPSVKEFTLAVEAALRMKAIFDQFHLQSFVKTSGGKGLQVYIPLPDDTFSYEDIRIFIEFVCHFICEQEPHWFTTERLKKNRNNKLYLDYVQHGEGKTIIAPYSPRGNEQGLIATPLKWDEVGDSIIPDLFTMQTVL

Foldseek 3Di:
DDDDDDDAADDPPDDPVFQFDDDPNGTGTDPPDPVSVVVCVVVVNQFDWDAQPDPVAPAGFKDKWWWAFPALVVQVLQLVLQVLVVVVCVVVVFDKWKWALLGSHIMIMTGDPGHDAHLVRSLVVLVVSLVVVCVVCVPAEDCDPDPVPCNRHTHGDSPQRHPPHIGTDEQGFDPDPQRFGRHIDDNVQRDDPDGRSCGHPVNPD

Nearest PDB structures (foldseek):
  5dmu-assembly1_A  TM=9.057E-01  e=7.109E-16  Methanocella paludicola SANAE
  6sa1-assembly1_A  TM=9.078E-01  e=9.165E-15  Mycolicibacterium smegmatis MC2 155
  2r9l-assembly1_A  TM=8.747E-01  e=2.346E-13  Mycobacterium tuberculosis H37Rv
  2far-assembly2_B  TM=8.707E-01  e=2.682E-11  Pseudomonas aeruginosa
  7b8q-assembly1_A  TM=4.411E-01  e=4.923E-01  Acinetobacter baumannii AYE

Secondary structure (DSSP, 8-state):
--------BPPTT--TT--EEEETTEEEE---SHHHHHHHHHTT----EEESS-TT-SS-SEEEEEEE-SSGGGHHHHHHHHHHHHHHHHHTT---EEEE-SSS-EEEEEE--TT---HHHHHHHHHHHHHHHHHH-TTTEE----GGGSTTPEEE-SSSSSTT-EEEPTT-B-SSTT-BB--EE-GGG-STT--GGG-BHHHH-